Protein AF-A0A8H9XDH0-F1 (afdb_monomer)

pLDDT: mean 74.99, std 15.59, range [34.38, 95.44]

Solvent-accessible surface area (backbone atoms only — not comparable to full-atom values): 13911 Å² total; per-residue (Å²): 136,84,80,85,82,71,69,88,82,62,78,58,91,80,65,66,74,68,72,58,67,73,52,66,61,47,86,75,73,61,74,76,53,56,55,41,49,52,11,49,51,48,44,49,38,42,63,72,47,76,51,54,65,60,58,43,22,51,45,24,18,64,72,53,66,85,51,82,47,48,44,69,58,53,55,36,42,31,33,64,87,44,84,83,55,76,73,51,73,69,58,47,54,30,46,35,63,51,44,66,43,65,67,60,55,42,71,78,30,50,51,73,21,50,78,84,63,63,74,66,54,46,57,47,67,59,22,50,71,48,73,42,77,43,40,59,58,15,50,54,34,43,52,58,51,54,62,72,49,63,82,88,79,37,68,68,57,48,49,57,54,53,57,24,74,42,57,50,99,84,73,44,64,49,52,36,42,48,58,55,57,69,68,63,88,59,89,50,66,52,48,49,52,16,48,48,26,44,61,73,8,62,39,78,75,44,70,82,85,81,85,83,52,66,48,52,95,46,99,87,47,71,77,39,78,56,83,81,68,78,84,84,108

Nearest PDB structures (foldseek):
  7qod-assembly1_B  TM=1.819E-01  e=6.308E+00  Corynebacterium glutamicum ATCC 13032

Foldseek 3Di:
DDPPPDDPPDDDPPPCPPLAAFQDAAPDDDPLVLQLLLLCVLLVLCVVLVDDLQQLQVQLCVVVVPDRGHSVLSCLSNDSPNPPRHDDPSSVVSSCVSSVVVCSVCSVCNNVRDDDADDVRVVLSQFRKAFAPLLVVLLVLVVVVLVVVPDPDRPVVVVLSVLQSDADPVRTGRVNSLVVLLSDDDPPPSSVVSNVSSVVGIDGPGGDDDDWDWDAPDPPGDTDTDDDDPPVD

Mean predicted aligned error: 16.08 Å

Sequence (233 aa):
MAKAKGDNRTGDLFDVERVWPVRAPQSLPKALDMKRQISMSMMEAVRESGKTVPVIAAEMTELLGDDEVTPQQLYAYTAPSKTTHNISLVRFIAFVRATGCLWLWDVCLQDEGLLLLQGEEARHAQASLTFGPELQAAKALVDECLLDWSSETGAELRTIVQNAFNVDKQNDVSPARMFSLLRYRIEDERWKRAMKAVTDSIRPIGTKEYFRFHRRASTSAPWQLVTIDLAAA

Radius of gyration: 23.84 Å; Cα contacts (8 Å, |Δi|>4): 227; chains: 1; bounding box: 68×65×52 Å

Secondary structure (DSSP, 8-state):
-------SSS--TT----SS--PPPP-PPPHHHHHHHHHHHHHHHHHHTT--HHHHHHHHHHHHSSS---HHHHHHHH-TT--S-PPPHHHHHHHHHHH--TTHHHHHHGGGT-----THHHHHHHEEEEE-THHHHHHHHHHHHHHHT-SSS-HHHHHHHHHHS-B-TTS-B-HHHHHHHTT-----HHHHHHHHHHHHHEEEEEE------EE-SSTTSPPEE----STT-

Structure (mmCIF, N/CA/C/O backbone):
data_AF-A0A8H9XDH0-F1
#
_entry.id   AF-A0A8H9XDH0-F1
#
loop_
_atom_site.group_PDB
_atom_site.id
_atom_site.type_symbol
_atom_site.label_atom_id
_atom_site.label_alt_id
_atom_site.label_comp_id
_atom_site.label_asym_id
_atom_site.label_entity_id
_atom_site.label_seq_id
_atom_site.pdbx_PDB_ins_code
_atom_site.Cartn_x
_atom_site.Cartn_y
_atom_site.Cartn_z
_atom_site.occupancy
_atom_site.B_iso_or_equiv
_atom_site.auth_seq_id
_atom_site.auth_comp_id
_atom_site.auth_asym_id
_atom_site.auth_atom_id
_atom_site.pdbx_PDB_model_num
ATOM 1 N N . MET A 1 1 ? -48.194 -6.316 23.257 1.00 36.97 1 MET A N 1
ATOM 2 C CA . MET A 1 1 ? -46.904 -5.634 23.018 1.00 36.97 1 MET A CA 1
ATOM 3 C C . MET A 1 1 ? -45.798 -6.483 23.631 1.00 36.97 1 MET A C 1
ATOM 5 O O . MET A 1 1 ? -45.655 -6.484 24.846 1.00 36.97 1 MET A O 1
ATOM 9 N N . ALA A 1 2 ? -45.100 -7.288 22.827 1.00 34.38 2 ALA A N 1
ATOM 10 C CA . ALA A 1 2 ? -44.022 -8.151 23.310 1.00 34.38 2 ALA A CA 1
ATOM 11 C C . ALA A 1 2 ? -42.711 -7.350 23.343 1.00 34.38 2 ALA A C 1
ATOM 13 O O . ALA A 1 2 ? -42.271 -6.844 22.314 1.00 34.38 2 ALA A O 1
ATOM 14 N N . LYS A 1 3 ? -42.121 -7.185 24.533 1.00 41.00 3 LYS A N 1
ATOM 15 C CA . LYS A 1 3 ? -40.792 -6.580 24.703 1.00 41.00 3 LYS A CA 1
ATOM 16 C C . LYS A 1 3 ? -39.755 -7.511 24.074 1.00 41.00 3 LYS A C 1
ATOM 18 O O . LYS A 1 3 ? -39.626 -8.650 24.516 1.00 41.00 3 LYS A O 1
ATOM 23 N N . ALA A 1 4 ? -39.030 -7.014 23.074 1.00 41.44 4 ALA A N 1
ATOM 24 C CA . ALA A 1 4 ? -37.863 -7.680 22.515 1.00 41.44 4 ALA A CA 1
ATOM 25 C C . ALA A 1 4 ? -36.842 -7.912 23.637 1.00 41.44 4 ALA A C 1
ATOM 27 O O . ALA A 1 4 ? -36.283 -6.968 24.195 1.00 41.44 4 ALA A O 1
ATOM 28 N N . LYS A 1 5 ? -36.660 -9.177 24.007 1.00 46.62 5 LYS A N 1
ATOM 29 C CA . LYS A 1 5 ? -35.648 -9.628 24.958 1.00 46.62 5 LYS A CA 1
ATOM 30 C C . LYS A 1 5 ? -34.455 -10.116 24.133 1.00 46.62 5 LYS A C 1
ATOM 32 O O . LYS A 1 5 ? -34.200 -11.309 24.060 1.00 46.62 5 LYS A O 1
ATOM 37 N N . GLY A 1 6 ? -33.830 -9.188 23.409 1.00 46.84 6 GLY A N 1
ATOM 38 C CA . GLY A 1 6 ? -32.566 -9.446 22.724 1.00 46.84 6 GLY A CA 1
ATOM 39 C C . GLY A 1 6 ? -31.448 -9.505 23.757 1.00 46.84 6 GLY A C 1
ATOM 40 O O . GLY A 1 6 ? -31.416 -8.689 24.679 1.00 46.84 6 GLY A O 1
ATOM 41 N N . ASP A 1 7 ? -30.588 -10.509 23.652 1.00 46.50 7 ASP A N 1
ATOM 42 C CA . ASP A 1 7 ? -29.358 -10.577 24.426 1.00 46.50 7 ASP A CA 1
ATOM 43 C C . ASP A 1 7 ? -28.377 -9.521 23.899 1.00 46.50 7 ASP A C 1
ATOM 45 O O . ASP A 1 7 ? -27.883 -9.624 22.784 1.00 46.50 7 ASP A O 1
ATOM 49 N N . ASN A 1 8 ? -28.105 -8.495 24.707 1.00 50.03 8 ASN A N 1
ATOM 50 C CA . ASN A 1 8 ? -27.181 -7.412 24.356 1.00 50.03 8 ASN A CA 1
ATOM 51 C C . ASN A 1 8 ? -25.723 -7.727 24.749 1.00 50.03 8 ASN A C 1
ATOM 53 O O . ASN A 1 8 ? -24.870 -6.843 24.675 1.00 50.03 8 ASN A O 1
ATOM 57 N N . ARG A 1 9 ? -25.441 -8.932 25.269 1.00 41.75 9 ARG A N 1
ATOM 58 C CA . ARG A 1 9 ? -24.095 -9.370 25.680 1.00 41.75 9 ARG A CA 1
ATOM 59 C C . ARG A 1 9 ? -23.454 -10.307 24.660 1.00 41.75 9 ARG A C 1
ATOM 61 O O . ARG A 1 9 ? -22.230 -10.401 24.630 1.00 41.75 9 ARG A O 1
ATOM 68 N N . THR A 1 10 ? -24.264 -10.968 23.840 1.00 43.16 10 THR A N 1
ATOM 69 C CA . THR A 1 10 ? -23.802 -11.747 22.691 1.00 43.16 10 THR A CA 1
ATOM 70 C C . THR A 1 10 ? -23.707 -10.816 21.489 1.00 43.16 10 THR A C 1
ATOM 72 O O . THR A 1 10 ? -24.719 -10.316 21.009 1.00 43.16 10 THR A O 1
ATOM 75 N N . GLY A 1 11 ? -22.484 -10.539 21.030 1.00 48.50 11 GLY A N 1
ATOM 76 C CA . GLY A 1 11 ? -22.281 -9.808 19.780 1.00 48.50 11 GLY A CA 1
ATOM 77 C C . GLY A 1 11 ? -22.948 -10.553 18.621 1.00 48.50 11 GLY A C 1
ATOM 78 O O . GLY A 1 11 ? -22.838 -11.777 18.526 1.00 48.50 11 GLY A O 1
ATOM 79 N N . ASP A 1 12 ? -23.664 -9.832 17.762 1.00 49.59 12 ASP A N 1
ATOM 80 C CA . ASP A 1 12 ? -24.303 -10.416 16.587 1.00 49.59 12 ASP A CA 1
ATOM 81 C C . ASP A 1 12 ? -23.217 -10.915 15.614 1.00 49.59 12 ASP A C 1
ATOM 83 O O . ASP A 1 12 ? -22.421 -10.152 15.072 1.00 49.59 12 ASP A O 1
ATOM 87 N N . LEU A 1 13 ? -23.178 -12.235 15.405 1.00 45.81 13 LEU A N 1
ATOM 88 C CA . LEU A 1 13 ? -22.242 -12.926 14.510 1.00 45.81 13 LEU A CA 1
ATOM 89 C C . LEU A 1 13 ? -22.390 -12.509 13.035 1.00 45.81 13 LEU A C 1
ATOM 91 O O . LEU A 1 13 ? -21.496 -12.794 12.230 1.00 45.81 13 LEU A O 1
ATOM 95 N N . PHE A 1 14 ? -23.499 -11.856 12.687 1.00 48.34 14 PHE A N 1
ATOM 96 C CA . PHE A 1 14 ? -23.798 -11.303 11.369 1.00 48.34 14 PHE A CA 1
ATOM 97 C C . PHE A 1 14 ? -23.709 -9.775 11.326 1.00 48.34 14 PHE A C 1
ATOM 99 O O . PHE A 1 14 ? -23.719 -9.211 10.228 1.00 48.34 14 PHE A O 1
ATOM 106 N N . ASP A 1 15 ? -23.529 -9.115 12.473 1.00 46.97 15 ASP A N 1
ATOM 107 C CA . ASP A 1 15 ? -23.145 -7.707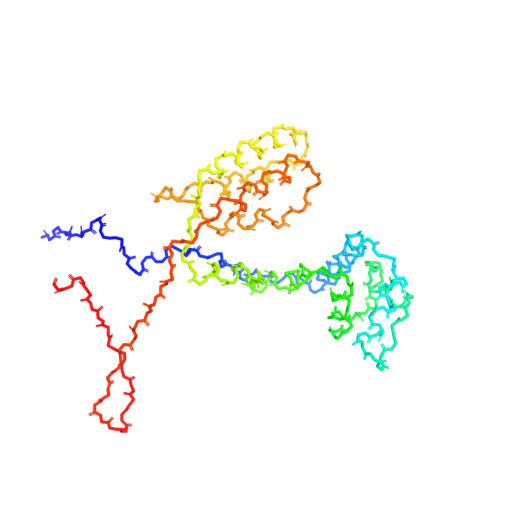 12.553 1.00 46.97 15 ASP A CA 1
ATOM 108 C C . ASP A 1 15 ? -21.633 -7.621 12.340 1.00 46.97 15 ASP A C 1
ATOM 110 O O . ASP A 1 15 ? -20.815 -7.402 13.233 1.00 46.97 15 ASP A O 1
ATOM 114 N N . VAL A 1 16 ? -21.237 -7.927 11.105 1.00 48.97 16 VAL A N 1
ATOM 115 C CA . VAL A 1 16 ? -19.863 -7.772 10.649 1.00 48.97 16 VAL A CA 1
ATOM 116 C C . VAL A 1 16 ? -19.626 -6.270 10.496 1.00 48.97 16 VAL A C 1
ATOM 118 O O . VAL A 1 16 ? -19.630 -5.740 9.382 1.00 48.97 16 VAL A O 1
ATOM 121 N N . GLU A 1 17 ? -19.399 -5.562 11.606 1.00 48.38 17 GLU A N 1
ATOM 122 C CA . GLU A 1 17 ? -18.552 -4.375 11.546 1.00 48.38 17 GLU A CA 1
ATOM 123 C C . GLU A 1 17 ? -17.249 -4.862 10.910 1.00 48.38 17 GLU A C 1
ATOM 125 O O . GLU A 1 17 ? -16.541 -5.731 11.421 1.00 48.38 17 GLU A O 1
ATOM 130 N N . ARG A 1 18 ? -17.066 -4.464 9.649 1.00 52.59 18 ARG A N 1
ATOM 131 C CA . ARG A 1 18 ? -16.107 -5.062 8.724 1.00 52.59 18 ARG A CA 1
ATO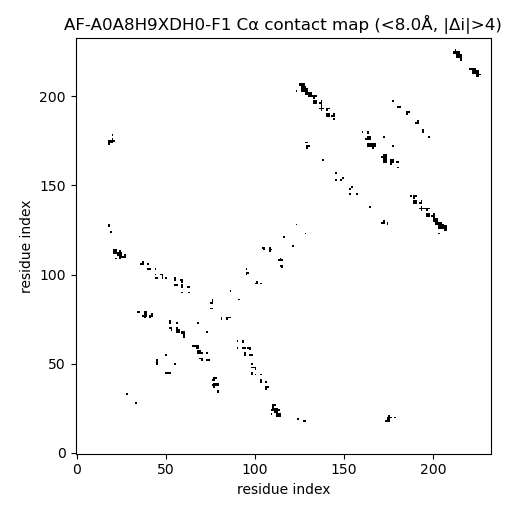M 132 C C . ARG A 1 18 ? -14.709 -4.835 9.285 1.00 52.59 18 ARG A C 1
ATOM 134 O O . ARG A 1 18 ? -14.144 -3.758 9.140 1.00 52.59 18 ARG A O 1
ATOM 141 N N . VAL A 1 19 ? -14.173 -5.872 9.923 1.00 51.53 19 VAL A N 1
ATOM 142 C CA . VAL A 1 19 ? -12.900 -5.832 10.660 1.00 51.53 19 VAL A CA 1
ATOM 143 C C . VAL A 1 19 ? -11.711 -5.560 9.723 1.00 51.53 19 VAL A C 1
ATOM 145 O O . VAL A 1 19 ? -10.657 -5.120 10.168 1.00 51.53 19 VAL A O 1
ATOM 148 N N . TRP A 1 20 ? -11.883 -5.755 8.409 1.00 48.25 20 TRP A N 1
ATOM 149 C CA . TRP A 1 20 ? -10.863 -5.466 7.403 1.00 48.25 20 TRP A CA 1
ATOM 150 C C . TRP A 1 20 ? -11.231 -4.265 6.518 1.00 48.25 20 TRP A C 1
ATOM 152 O O . TRP A 1 20 ? -12.389 -4.174 6.094 1.00 48.25 20 TRP A O 1
ATOM 162 N N . PRO A 1 21 ? -10.279 -3.367 6.177 1.00 54.59 21 PRO A N 1
ATOM 163 C CA . PRO A 1 21 ? -10.505 -2.318 5.185 1.00 54.59 21 PRO A CA 1
ATOM 164 C C . PRO A 1 21 ? -11.052 -2.895 3.886 1.00 54.59 21 PRO A C 1
ATOM 166 O O . PRO A 1 21 ? -10.364 -3.620 3.172 1.00 54.59 21 PRO A O 1
ATOM 169 N N . VAL A 1 22 ? -12.276 -2.504 3.550 1.00 52.53 22 VAL A N 1
ATOM 170 C CA . VAL A 1 22 ? -12.818 -2.654 2.202 1.00 52.53 22 VAL A CA 1
ATOM 171 C C . VAL A 1 22 ? -12.757 -1.273 1.568 1.00 52.53 22 VAL A C 1
ATOM 173 O O . VAL A 1 22 ? -13.458 -0.363 2.016 1.00 52.53 22 VAL A O 1
ATOM 176 N N . ARG A 1 23 ? -11.905 -1.087 0.554 1.00 59.59 23 ARG A N 1
ATOM 177 C CA . ARG A 1 23 ? -12.003 0.106 -0.292 1.00 59.59 23 ARG A CA 1
ATOM 178 C C . ARG A 1 23 ? -13.291 -0.029 -1.106 1.00 59.59 23 ARG A C 1
ATOM 180 O O . ARG A 1 23 ? -13.539 -1.061 -1.720 1.00 59.59 23 ARG A O 1
ATOM 187 N N . ALA A 1 24 ? -14.145 0.987 -1.066 1.00 52.84 24 ALA A N 1
ATOM 188 C CA . ALA A 1 24 ? -15.265 1.060 -1.992 1.00 52.84 24 ALA A CA 1
ATOM 189 C C . ALA A 1 24 ? -14.736 1.562 -3.346 1.00 52.84 24 ALA A C 1
ATOM 191 O O . ALA A 1 24 ? -13.893 2.465 -3.334 1.00 52.84 24 ALA A O 1
ATOM 192 N N . PRO A 1 25 ? -15.205 1.019 -4.484 1.00 52.00 25 PRO A N 1
ATOM 193 C CA . PRO A 1 25 ? -14.869 1.562 -5.793 1.00 52.00 25 PRO A CA 1
ATOM 194 C C . PRO A 1 25 ? -15.222 3.048 -5.828 1.00 52.00 25 PRO A C 1
ATOM 196 O O . PRO A 1 25 ? -16.349 3.427 -5.488 1.00 52.00 25 PRO A O 1
ATOM 199 N N . GLN A 1 26 ? -14.264 3.892 -6.199 1.00 58.00 26 GLN A N 1
ATOM 200 C CA . GLN A 1 26 ? -14.544 5.304 -6.439 1.00 58.00 26 GLN A CA 1
ATOM 201 C C . GLN A 1 26 ? -15.053 5.458 -7.875 1.00 58.00 26 GLN A C 1
ATOM 203 O O . GLN A 1 26 ? -14.700 4.677 -8.757 1.00 58.00 26 GLN A O 1
ATOM 208 N N . SER A 1 27 ? -15.915 6.445 -8.140 1.00 54.53 27 SER A N 1
ATOM 209 C CA . SER A 1 27 ? -16.286 6.752 -9.524 1.00 54.53 27 SER A CA 1
ATOM 210 C C . SER A 1 27 ? -15.017 7.141 -10.284 1.00 54.53 27 SER A C 1
ATOM 212 O O . SER A 1 27 ? -14.408 8.156 -9.944 1.00 54.53 27 SER A O 1
ATOM 214 N N . LEU A 1 28 ? -14.621 6.321 -11.261 1.00 54.62 28 LEU A N 1
ATOM 215 C CA . LEU A 1 28 ? -13.318 6.402 -11.918 1.00 54.62 28 LEU A CA 1
ATOM 216 C C . LEU A 1 28 ? -12.992 7.837 -12.377 1.00 54.62 28 LEU A C 1
ATOM 218 O O . LEU A 1 28 ? -13.797 8.444 -13.099 1.00 54.62 28 LEU A O 1
ATOM 222 N N . PRO A 1 29 ? -11.822 8.393 -12.014 1.00 53.03 29 PRO A N 1
ATOM 223 C CA . PRO A 1 29 ? -11.344 9.623 -12.624 1.00 53.03 29 PRO A CA 1
ATOM 224 C C . PRO A 1 29 ? -11.145 9.420 -14.136 1.00 53.03 29 PRO A C 1
ATOM 226 O O . PRO A 1 29 ? -10.873 8.321 -14.624 1.00 53.03 29 PRO A O 1
ATOM 229 N N . LYS A 1 30 ? -11.310 10.493 -14.922 1.00 56.16 30 LYS A N 1
ATOM 230 C CA . LYS A 1 30 ? -11.112 10.466 -16.383 1.00 56.16 30 LYS A CA 1
ATOM 231 C C . LYS A 1 30 ? -9.721 9.894 -16.694 1.00 56.16 30 LYS A C 1
ATOM 233 O O . LYS A 1 30 ? -8.750 10.319 -16.082 1.00 56.16 30 LYS A O 1
ATOM 238 N N . ALA A 1 31 ? -9.603 9.035 -17.710 1.00 54.47 31 ALA A N 1
ATOM 239 C CA . ALA A 1 31 ? -8.350 8.382 -18.135 1.00 54.47 31 ALA A CA 1
ATOM 240 C C . ALA A 1 31 ? -7.127 9.321 -18.310 1.00 54.47 31 ALA A C 1
ATOM 242 O O . ALA A 1 31 ? -5.983 8.869 -18.271 1.00 54.47 31 ALA A O 1
ATOM 243 N N . LEU A 1 32 ? -7.358 10.629 -18.486 1.00 53.75 32 LEU A N 1
ATOM 244 C CA . LEU A 1 32 ? -6.321 11.661 -18.523 1.00 53.75 32 LEU A CA 1
ATOM 245 C C . LEU A 1 32 ? -5.535 11.778 -17.197 1.00 53.75 32 LEU A C 1
ATOM 247 O O . LEU A 1 32 ? -4.346 12.090 -17.229 1.00 53.75 32 LEU A O 1
ATOM 251 N N . ASP A 1 33 ? -6.179 11.526 -16.054 1.00 69.69 33 ASP A N 1
ATOM 252 C CA . ASP A 1 33 ? -5.581 11.666 -14.719 1.00 69.69 33 ASP A CA 1
ATOM 253 C C . ASP A 1 33 ? -4.711 10.451 -14.361 1.00 69.69 33 ASP A C 1
ATOM 255 O O . ASP A 1 33 ? -3.562 10.586 -13.939 1.00 69.69 33 ASP A O 1
ATOM 259 N N . MET A 1 34 ? -5.200 9.249 -14.684 1.00 74.50 34 MET A N 1
ATOM 260 C CA . MET A 1 34 ? -4.531 7.975 -14.398 1.00 74.50 34 MET A CA 1
ATOM 261 C C . MET A 1 34 ? -3.138 7.878 -15.036 1.00 74.50 34 MET A C 1
ATOM 263 O O . MET A 1 34 ? -2.182 7.446 -14.394 1.00 74.50 34 MET A O 1
ATOM 267 N N . LYS A 1 35 ? -2.975 8.336 -16.286 1.00 78.50 35 LYS A N 1
ATOM 268 C CA . LYS A 1 35 ? -1.653 8.354 -16.932 1.00 78.50 35 LYS A CA 1
ATOM 269 C C . LYS A 1 35 ? -0.669 9.241 -16.169 1.00 78.50 35 LYS A C 1
ATOM 271 O O . LYS A 1 35 ? 0.466 8.838 -15.917 1.00 78.50 35 LYS A O 1
ATOM 276 N N . ARG A 1 36 ? -1.095 10.461 -15.835 1.00 82.19 36 ARG A N 1
ATOM 277 C CA . ARG A 1 36 ? -0.259 11.431 -15.124 1.00 82.19 36 ARG A CA 1
ATOM 278 C C . ARG A 1 36 ? 0.129 10.884 -13.755 1.00 82.19 36 ARG A C 1
ATOM 280 O O . ARG A 1 36 ? 1.293 10.985 -13.376 1.00 82.19 36 ARG A O 1
ATOM 287 N N . GLN A 1 37 ? -0.827 10.280 -13.057 1.00 83.31 37 GLN A N 1
ATOM 288 C CA . GLN A 1 37 ? -0.616 9.636 -11.772 1.00 83.31 37 GLN A CA 1
ATOM 289 C C . GLN A 1 37 ? 0.436 8.528 -11.862 1.00 83.31 37 GLN A C 1
ATOM 291 O O . GLN A 1 37 ? 1.416 8.584 -11.128 1.00 83.31 37 GLN A O 1
ATOM 296 N N . ILE A 1 38 ? 0.306 7.595 -12.813 1.00 87.19 38 ILE A N 1
ATOM 297 C CA . ILE A 1 38 ? 1.278 6.507 -13.004 1.00 87.19 38 ILE A CA 1
ATOM 298 C C . ILE A 1 38 ? 2.677 7.063 -13.292 1.00 87.19 38 ILE A C 1
ATOM 300 O O . ILE A 1 38 ? 3.632 6.647 -12.643 1.00 87.19 38 ILE A O 1
ATOM 304 N N . SER A 1 39 ? 2.825 8.029 -14.205 1.00 88.75 39 SER A N 1
ATOM 305 C CA . SER A 1 39 ? 4.142 8.607 -14.511 1.00 88.75 39 SER A CA 1
ATOM 306 C C . SER A 1 39 ? 4.772 9.310 -13.302 1.00 88.75 39 SER A C 1
ATOM 308 O O . SER A 1 39 ? 5.959 9.115 -13.041 1.00 88.75 39 SER A O 1
ATOM 310 N N . MET A 1 40 ? 3.991 10.078 -12.529 1.00 87.25 40 MET A N 1
ATOM 311 C CA . MET A 1 40 ? 4.472 10.717 -11.294 1.00 87.25 40 MET A CA 1
ATOM 312 C C . MET A 1 40 ? 4.873 9.678 -10.241 1.00 87.25 40 MET A C 1
ATOM 314 O O . MET A 1 40 ? 5.942 9.792 -9.648 1.00 87.25 40 MET A O 1
ATOM 318 N N . SER A 1 41 ? 4.065 8.634 -10.050 1.00 89.25 41 SER A N 1
ATOM 319 C CA . SER A 1 41 ? 4.374 7.546 -9.122 1.00 89.25 41 SER A CA 1
ATOM 320 C C . SER A 1 41 ? 5.612 6.757 -9.547 1.00 89.25 41 SER A C 1
ATOM 322 O O . SER A 1 41 ? 6.445 6.430 -8.710 1.00 89.25 41 SER 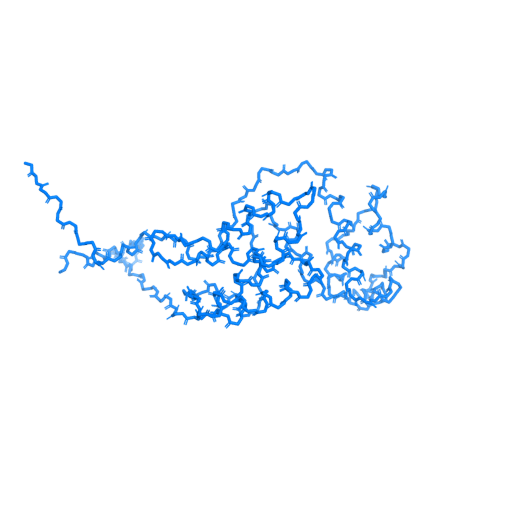A O 1
ATOM 324 N N . MET A 1 42 ? 5.803 6.495 -10.841 1.00 92.56 42 MET A N 1
ATOM 325 C CA . MET A 1 42 ? 7.029 5.857 -11.323 1.00 92.56 42 MET A CA 1
ATOM 326 C C . MET A 1 42 ? 8.258 6.743 -11.095 1.00 92.56 42 MET A C 1
ATOM 328 O O . MET A 1 42 ? 9.311 6.233 -10.728 1.00 92.56 42 MET A O 1
ATOM 332 N N . MET A 1 43 ? 8.147 8.062 -11.283 1.00 90.69 43 MET A N 1
ATOM 333 C CA . MET A 1 43 ? 9.242 8.990 -10.982 1.00 90.69 43 MET A CA 1
ATOM 334 C C . MET A 1 43 ? 9.598 8.983 -9.491 1.00 90.69 43 MET A C 1
ATOM 336 O O . MET A 1 43 ? 10.777 8.963 -9.141 1.00 90.69 43 MET A O 1
ATOM 340 N N . GLU A 1 44 ? 8.589 8.926 -8.626 1.00 89.69 44 GLU A N 1
ATOM 341 C CA . GLU A 1 44 ? 8.777 8.778 -7.185 1.00 89.69 44 GLU A CA 1
ATOM 342 C C . GLU A 1 44 ? 9.446 7.444 -6.825 1.00 89.69 44 GLU A C 1
ATOM 344 O O . GLU A 1 44 ? 10.373 7.415 -6.020 1.00 89.69 44 GLU A O 1
ATOM 349 N N . ALA A 1 45 ? 9.056 6.348 -7.479 1.00 91.56 45 ALA A N 1
ATOM 350 C CA . ALA A 1 45 ? 9.671 5.038 -7.278 1.00 91.56 45 ALA A CA 1
ATOM 351 C C . ALA A 1 45 ? 11.157 5.014 -7.671 1.00 91.56 45 ALA A C 1
ATOM 353 O O . ALA A 1 45 ? 11.956 4.400 -6.973 1.00 91.56 45 ALA A O 1
ATOM 354 N N . VAL A 1 46 ? 11.555 5.719 -8.740 1.00 92.62 46 VAL A N 1
ATOM 355 C CA . VAL A 1 46 ? 12.982 5.878 -9.090 1.00 92.62 46 VAL A CA 1
ATOM 356 C C . VAL A 1 46 ? 13.743 6.600 -7.976 1.00 92.62 46 VAL A C 1
ATOM 358 O O . VAL A 1 46 ? 14.871 6.227 -7.657 1.00 92.62 46 VAL A O 1
ATOM 361 N N . ARG A 1 47 ? 13.144 7.641 -7.383 1.00 89.62 47 ARG A N 1
ATOM 362 C CA . ARG A 1 47 ? 13.761 8.398 -6.285 1.00 89.62 47 ARG A CA 1
ATOM 363 C C . ARG A 1 47 ? 13.946 7.525 -5.046 1.00 89.62 47 ARG A C 1
ATOM 365 O O . ARG A 1 47 ? 15.024 7.520 -4.462 1.00 89.62 47 ARG A O 1
ATOM 372 N N . GLU A 1 48 ? 12.910 6.788 -4.669 1.00 89.56 48 GLU A N 1
ATOM 373 C CA . GLU A 1 48 ? 12.915 5.922 -3.492 1.00 89.56 48 GLU A CA 1
ATOM 374 C C . GLU A 1 48 ? 13.839 4.711 -3.648 1.00 89.56 48 GLU A C 1
ATOM 376 O O . GLU A 1 48 ? 14.520 4.334 -2.697 1.00 89.56 48 GLU A O 1
ATOM 381 N N . SER A 1 49 ? 13.908 4.112 -4.842 1.00 89.38 49 SER A N 1
ATOM 382 C CA . SER A 1 49 ? 14.738 2.926 -5.056 1.00 89.38 49 SER A CA 1
ATOM 383 C C . SER A 1 49 ? 16.235 3.215 -4.892 1.00 89.38 49 SER A C 1
ATOM 385 O O . SER A 1 49 ? 17.028 2.279 -4.820 1.00 89.38 49 SER A O 1
ATOM 387 N N . GLY A 1 50 ? 16.648 4.491 -4.892 1.00 88.75 50 GLY A N 1
ATOM 388 C CA . GLY A 1 50 ? 18.050 4.910 -4.791 1.00 88.75 50 GLY A CA 1
ATOM 389 C C . GLY A 1 50 ? 18.905 4.512 -6.001 1.00 88.75 50 GLY A C 1
ATOM 390 O O . GLY A 1 50 ? 20.128 4.641 -5.968 1.00 88.75 50 GLY A O 1
ATOM 391 N N . LYS A 1 51 ? 18.274 4.024 -7.076 1.00 91.31 51 LYS A N 1
ATOM 392 C CA . LYS A 1 51 ? 18.934 3.539 -8.295 1.00 91.31 51 LYS A CA 1
ATOM 393 C C . LYS A 1 51 ? 18.859 4.600 -9.383 1.00 91.31 51 LYS A C 1
ATOM 395 O O . LYS A 1 51 ? 17.878 5.329 -9.504 1.00 91.31 51 LYS A O 1
ATOM 400 N N . THR A 1 52 ? 19.883 4.666 -10.227 1.00 93.56 52 THR A N 1
ATOM 401 C CA . THR A 1 52 ? 19.840 5.538 -11.403 1.00 93.56 52 THR A CA 1
ATOM 402 C C . THR A 1 52 ? 18.973 4.910 -12.496 1.00 93.56 52 THR A C 1
ATOM 404 O O . THR A 1 52 ? 18.886 3.688 -12.621 1.00 93.56 52 THR A O 1
ATOM 407 N N . VAL A 1 53 ? 18.342 5.742 -13.328 1.00 92.50 53 VAL A N 1
ATOM 408 C CA . VAL A 1 53 ? 17.487 5.279 -14.438 1.00 92.50 53 VAL A CA 1
ATOM 409 C C . VAL A 1 53 ? 18.201 4.284 -15.370 1.00 92.50 53 VAL A C 1
ATOM 411 O O . VAL A 1 53 ? 17.573 3.289 -15.727 1.00 92.50 53 VAL A O 1
ATOM 414 N N . PRO A 1 54 ? 19.490 4.460 -15.735 1.00 95.06 54 PRO A N 1
ATOM 415 C CA . PRO A 1 54 ? 20.203 3.460 -16.529 1.00 95.06 54 PRO A CA 1
ATOM 416 C C . PRO A 1 54 ? 20.338 2.098 -15.840 1.00 95.06 54 PRO A C 1
ATOM 418 O O . PRO A 1 54 ? 20.203 1.077 -16.506 1.00 95.06 54 PRO A O 1
ATOM 421 N N . VAL A 1 55 ? 20.556 2.071 -14.520 1.00 95.00 55 VAL A N 1
ATOM 422 C CA . VAL A 1 55 ? 20.633 0.819 -13.748 1.00 95.00 55 VAL A CA 1
ATOM 423 C C . VAL A 1 55 ? 19.280 0.114 -13.743 1.00 95.00 55 VAL A C 1
ATOM 425 O O . VAL A 1 55 ? 19.212 -1.075 -14.026 1.00 95.00 55 VAL A O 1
ATOM 428 N N . ILE A 1 56 ? 18.193 0.855 -13.510 1.00 94.94 56 ILE A N 1
ATOM 429 C CA . ILE A 1 56 ? 16.835 0.294 -13.539 1.00 94.94 56 ILE A CA 1
ATOM 430 C C . ILE A 1 56 ? 16.513 -0.264 -14.932 1.00 94.94 56 ILE A C 1
ATOM 432 O O . ILE A 1 56 ? 15.968 -1.354 -15.042 1.00 94.94 56 ILE A O 1
ATOM 436 N N . ALA A 1 57 ? 16.873 0.448 -16.002 1.00 94.88 57 ALA A N 1
ATOM 437 C CA . ALA A 1 57 ? 16.654 -0.008 -17.375 1.00 94.88 57 ALA A CA 1
ATOM 438 C C . ALA A 1 57 ? 17.441 -1.296 -17.705 1.00 94.88 57 ALA A C 1
ATOM 440 O O . ALA A 1 57 ? 16.909 -2.193 -18.362 1.00 94.88 57 ALA A O 1
ATOM 441 N N . ALA A 1 58 ? 18.674 -1.417 -17.202 1.00 94.38 58 ALA A N 1
ATOM 442 C CA . ALA A 1 58 ? 19.477 -2.631 -17.336 1.00 94.38 58 ALA A CA 1
ATOM 443 C C . ALA A 1 58 ? 18.855 -3.817 -16.578 1.00 94.38 58 ALA A C 1
ATOM 445 O O . ALA A 1 58 ? 18.674 -4.879 -17.165 1.00 94.38 58 ALA A O 1
ATOM 446 N N . GLU A 1 59 ? 18.438 -3.624 -15.322 1.00 94.88 59 GLU A N 1
ATOM 447 C CA . GLU A 1 59 ? 17.749 -4.664 -14.539 1.00 94.88 59 GLU A CA 1
ATOM 448 C C . GLU A 1 59 ? 16.414 -5.077 -15.175 1.00 94.88 59 GLU A C 1
ATOM 450 O O . GLU A 1 59 ? 16.064 -6.254 -15.206 1.00 94.88 59 GLU A O 1
ATOM 455 N N . MET A 1 60 ? 15.659 -4.120 -15.723 1.00 95.44 60 MET A N 1
ATOM 456 C CA . MET A 1 60 ? 14.442 -4.421 -16.477 1.00 95.44 60 MET A CA 1
ATOM 457 C C . MET A 1 60 ? 14.743 -5.285 -17.700 1.00 95.44 60 MET A C 1
ATOM 459 O O . MET A 1 60 ? 14.015 -6.238 -17.949 1.00 95.44 60 MET A O 1
ATOM 463 N N . THR A 1 61 ? 15.804 -4.964 -18.443 1.00 94.81 61 THR A N 1
ATOM 464 C CA . THR A 1 61 ? 16.232 -5.741 -19.613 1.00 94.81 61 THR A CA 1
ATOM 465 C C . THR A 1 61 ? 16.620 -7.163 -19.211 1.00 94.81 61 THR A C 1
ATOM 467 O O . THR A 1 61 ? 16.169 -8.117 -19.835 1.00 94.81 61 THR A O 1
ATOM 470 N N . GLU A 1 62 ? 17.367 -7.325 -18.116 1.00 93.62 62 GLU A N 1
ATOM 471 C CA . GLU A 1 62 ? 17.716 -8.642 -17.573 1.00 93.62 62 GLU A CA 1
ATOM 472 C C . GLU A 1 62 ? 16.469 -9.456 -17.184 1.00 93.62 62 GLU A C 1
ATOM 474 O O . GLU A 1 62 ? 16.368 -10.638 -17.505 1.00 93.62 62 GLU A O 1
ATOM 479 N N . LEU A 1 63 ? 15.479 -8.817 -16.550 1.00 91.88 63 LEU A N 1
ATOM 480 C CA . LEU A 1 63 ? 14.216 -9.458 -16.167 1.00 91.88 63 LEU A CA 1
ATOM 481 C C . LEU A 1 63 ? 13.334 -9.843 -17.360 1.00 91.88 63 LEU A C 1
ATOM 483 O O . LEU A 1 63 ? 12.537 -10.776 -17.252 1.00 91.88 63 LEU A O 1
ATOM 487 N N . LEU A 1 64 ? 13.412 -9.086 -18.453 1.00 91.00 64 LEU A N 1
ATOM 488 C CA . LEU A 1 64 ? 12.601 -9.290 -19.650 1.00 91.00 64 LEU A CA 1
ATOM 489 C C . LEU A 1 64 ? 13.248 -10.262 -20.644 1.00 91.00 64 LEU A C 1
ATOM 491 O O . LEU A 1 64 ? 12.531 -10.847 -21.456 1.00 91.00 64 LEU A O 1
ATOM 495 N N . GLY A 1 65 ? 14.566 -10.457 -20.566 1.00 89.50 65 GLY A N 1
ATOM 496 C CA . GLY A 1 65 ? 15.335 -11.355 -21.426 1.00 89.50 65 GLY A CA 1
ATOM 497 C C . GLY A 1 65 ? 15.465 -10.826 -22.854 1.00 89.50 65 GLY A C 1
ATOM 498 O O . GLY A 1 65 ? 16.497 -10.269 -23.215 1.00 89.50 65 GLY A O 1
ATOM 499 N N . ASP A 1 66 ? 14.407 -10.985 -23.651 1.00 84.06 66 ASP A N 1
ATOM 500 C CA . ASP A 1 66 ? 14.403 -10.685 -25.091 1.00 84.06 66 ASP A CA 1
ATOM 501 C C . ASP A 1 66 ? 13.933 -9.253 -25.424 1.00 84.06 66 ASP A C 1
ATOM 503 O O . ASP A 1 66 ? 14.057 -8.807 -26.565 1.00 84.06 66 ASP A O 1
ATOM 507 N N . ASP A 1 67 ? 13.371 -8.526 -24.450 1.00 87.19 67 ASP A N 1
ATOM 508 C CA . ASP A 1 67 ? 12.844 -7.166 -24.637 1.00 87.19 67 ASP A CA 1
ATOM 509 C C . ASP A 1 67 ? 13.763 -6.120 -23.987 1.00 87.19 67 ASP A C 1
ATOM 511 O O . ASP A 1 67 ? 13.676 -5.844 -22.788 1.00 87.19 67 ASP A O 1
ATOM 515 N N . GLU A 1 68 ? 14.647 -5.525 -24.794 1.00 90.06 68 GLU A N 1
ATOM 516 C CA . GLU A 1 68 ? 15.568 -4.481 -24.340 1.00 90.06 68 GLU A CA 1
ATOM 517 C C . GLU A 1 68 ? 14.823 -3.181 -24.001 1.00 90.06 68 GLU A C 1
ATOM 519 O O . GLU A 1 68 ? 14.048 -2.628 -24.796 1.00 90.06 68 GLU A O 1
ATOM 524 N N . VAL A 1 69 ? 15.103 -2.656 -22.806 1.00 90.69 69 VAL A N 1
ATOM 525 C CA . VAL A 1 69 ? 14.570 -1.383 -22.325 1.00 90.69 69 VAL A CA 1
ATOM 526 C C . VAL A 1 69 ? 15.703 -0.376 -22.234 1.00 90.69 69 VAL A C 1
ATOM 528 O O . VAL A 1 69 ? 16.583 -0.473 -21.382 1.00 90.69 69 VAL A O 1
ATOM 531 N N . THR A 1 70 ? 15.660 0.646 -23.086 1.00 93.12 70 THR A N 1
ATOM 532 C CA . THR A 1 70 ? 16.693 1.686 -23.077 1.00 93.12 70 THR A CA 1
ATOM 533 C C . THR A 1 70 ? 16.426 2.734 -21.989 1.00 93.12 70 THR A C 1
ATOM 535 O O . THR A 1 70 ? 15.266 3.029 -21.671 1.00 93.12 70 THR A O 1
ATOM 538 N N . PRO A 1 71 ? 17.465 3.404 -21.451 1.00 91.94 71 PRO A N 1
ATOM 539 C CA . PRO A 1 71 ? 17.274 4.475 -20.471 1.00 91.94 71 PRO A CA 1
ATOM 540 C C . PRO A 1 71 ? 16.376 5.601 -20.999 1.00 91.94 71 PRO A C 1
ATOM 542 O O . PRO A 1 71 ? 15.558 6.153 -20.267 1.00 91.94 71 PRO A O 1
ATOM 545 N N . GLN A 1 72 ? 16.473 5.916 -22.295 1.00 91.25 72 GLN A N 1
ATOM 546 C CA . GLN A 1 72 ? 15.651 6.941 -22.939 1.00 91.25 72 GLN A CA 1
ATOM 547 C C . GLN A 1 72 ? 14.165 6.561 -22.984 1.00 91.25 72 GLN A C 1
ATOM 549 O O . GLN A 1 72 ? 13.312 7.431 -22.790 1.00 91.25 72 GLN A O 1
ATOM 554 N N . GLN A 1 73 ? 13.849 5.280 -23.203 1.00 89.94 73 GLN A N 1
ATOM 555 C CA . GLN A 1 73 ? 12.478 4.778 -23.095 1.00 89.94 73 GLN A CA 1
ATOM 556 C C . GLN A 1 73 ? 11.966 4.919 -21.661 1.00 89.94 73 GLN A C 1
ATOM 558 O O . GLN A 1 73 ? 10.859 5.414 -21.458 1.00 89.94 73 GLN A O 1
ATOM 563 N N . LEU A 1 74 ? 12.789 4.577 -20.666 1.00 89.44 74 LEU A N 1
ATOM 564 C CA . LEU A 1 74 ? 12.391 4.683 -19.267 1.00 89.44 74 LEU A CA 1
ATOM 565 C C . LEU A 1 74 ? 12.153 6.141 -18.832 1.00 89.44 74 LEU A C 1
ATOM 567 O O . LEU A 1 74 ? 11.135 6.429 -18.204 1.00 89.44 74 LEU A O 1
ATOM 571 N N . TYR A 1 75 ? 12.998 7.086 -19.259 1.00 90.62 75 TYR A N 1
ATOM 572 C CA . TYR A 1 75 ? 12.746 8.523 -19.073 1.00 90.62 75 TYR A CA 1
ATOM 573 C C . TYR A 1 75 ? 11.453 8.997 -19.746 1.00 90.62 75 TYR A C 1
ATOM 575 O O . TYR A 1 75 ? 10.819 9.943 -19.281 1.00 90.62 75 TYR A O 1
ATOM 583 N N . ALA A 1 76 ? 11.056 8.382 -20.862 1.00 88.94 76 ALA A N 1
ATOM 584 C CA . ALA A 1 76 ? 9.802 8.720 -21.522 1.00 88.94 76 ALA A CA 1
ATOM 585 C C . ALA A 1 76 ? 8.577 8.217 -20.745 1.00 88.94 76 ALA A C 1
ATOM 587 O O . ALA A 1 76 ? 7.553 8.894 -20.762 1.00 88.94 76 ALA A O 1
ATOM 588 N N . TYR A 1 77 ? 8.685 7.082 -20.049 1.00 88.31 77 TYR A N 1
ATOM 589 C CA . TYR A 1 77 ? 7.606 6.530 -19.222 1.00 88.31 77 TYR A CA 1
ATOM 590 C C . TYR A 1 77 ? 7.379 7.317 -17.927 1.00 88.31 77 TYR A C 1
ATOM 592 O O . TYR A 1 77 ? 6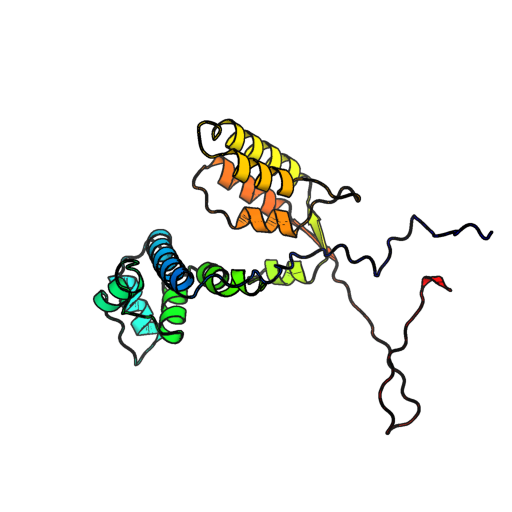.236 7.496 -17.503 1.00 88.31 77 TYR A O 1
ATOM 600 N N . THR A 1 78 ? 8.453 7.817 -17.313 1.00 85.31 78 THR A N 1
ATOM 601 C CA .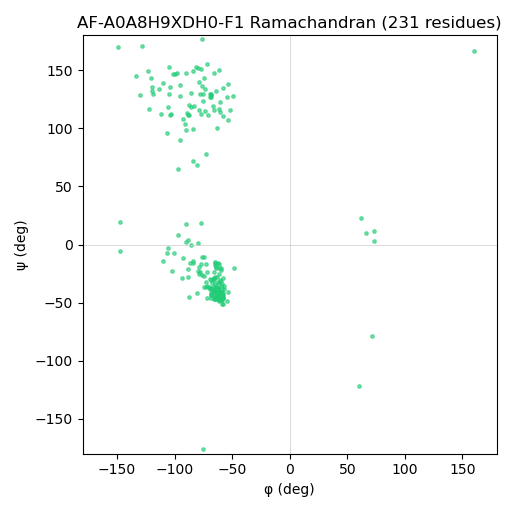 THR A 1 78 ? 8.381 8.567 -16.050 1.00 85.31 78 THR A CA 1
ATOM 602 C C . THR A 1 78 ? 8.064 10.051 -16.240 1.00 85.31 78 THR A C 1
ATOM 604 O O . THR A 1 78 ? 7.656 10.705 -15.287 1.00 85.31 78 THR A O 1
ATOM 607 N N . ALA A 1 79 ? 8.206 10.605 -17.449 1.00 84.00 79 ALA A N 1
ATOM 608 C CA . ALA A 1 79 ? 7.959 12.022 -17.721 1.00 84.00 79 ALA A CA 1
ATOM 609 C C . ALA A 1 79 ? 6.452 12.356 -17.821 1.00 84.00 79 ALA A C 1
ATOM 611 O O . ALA A 1 79 ? 5.824 12.013 -18.827 1.00 84.00 79 ALA A O 1
ATOM 612 N N . PRO A 1 80 ? 5.868 13.134 -16.882 1.00 71.06 80 PRO A N 1
ATOM 613 C CA . PRO A 1 80 ? 4.439 13.473 -16.915 1.00 71.06 80 PRO A CA 1
ATOM 614 C C . PRO A 1 80 ? 4.049 14.348 -18.117 1.00 71.06 80 PRO A C 1
ATOM 616 O O . PRO A 1 80 ? 2.893 14.368 -18.531 1.00 71.06 80 PRO A O 1
ATOM 619 N N . SER A 1 81 ? 5.016 15.076 -18.686 1.00 71.25 81 SER A N 1
ATOM 620 C CA . SER A 1 81 ? 4.835 15.944 -19.855 1.00 71.25 81 SER A CA 1
ATOM 621 C C . SER A 1 81 ? 4.764 15.181 -21.182 1.00 71.25 81 SER A C 1
ATOM 623 O O . SER A 1 81 ? 4.302 15.736 -22.178 1.00 71.25 81 SER A O 1
ATOM 625 N N . LYS A 1 82 ? 5.199 13.914 -21.226 1.00 69.81 82 LYS A N 1
ATOM 626 C CA . LYS A 1 82 ? 5.213 13.102 -22.450 1.00 69.81 82 LYS A CA 1
ATOM 627 C C . LYS A 1 82 ? 3.957 12.235 -22.533 1.00 69.81 82 LYS A C 1
ATOM 629 O O . LYS A 1 82 ? 3.916 11.082 -22.110 1.00 69.81 82 LYS A O 1
ATOM 634 N N . THR A 1 83 ? 2.911 12.782 -23.143 1.00 63.03 83 THR A N 1
ATOM 635 C CA . THR A 1 83 ? 1.588 12.141 -23.227 1.00 63.03 83 THR A CA 1
ATOM 636 C C . THR A 1 83 ? 1.485 11.005 -24.250 1.00 63.03 83 THR A C 1
ATOM 638 O O . THR A 1 83 ? 0.531 10.234 -24.182 1.00 63.03 83 THR A O 1
ATOM 641 N N . THR A 1 84 ? 2.473 10.803 -25.125 1.00 66.62 84 THR A N 1
ATOM 642 C CA . THR A 1 84 ? 2.403 9.788 -26.199 1.00 66.62 84 THR A CA 1
ATOM 643 C C . THR A 1 84 ? 3.016 8.436 -25.823 1.00 66.62 84 THR A C 1
ATOM 645 O O . THR A 1 84 ? 2.585 7.403 -26.326 1.00 66.62 84 THR A O 1
ATOM 648 N N . HIS A 1 85 ? 4.006 8.404 -24.928 1.00 73.38 85 HIS A N 1
ATOM 649 C CA . HIS A 1 85 ? 4.689 7.156 -24.579 1.00 73.38 85 HIS A CA 1
ATOM 650 C C . HIS A 1 85 ? 3.976 6.469 -23.417 1.00 73.38 85 HIS A C 1
ATOM 652 O O . HIS A 1 85 ? 3.940 6.999 -22.309 1.00 73.38 85 HIS A O 1
ATOM 658 N N . ASN A 1 86 ? 3.377 5.311 -23.688 1.00 79.94 86 ASN A N 1
ATOM 659 C CA . ASN A 1 86 ? 2.760 4.460 -22.676 1.00 79.94 86 ASN A CA 1
ATOM 660 C C . ASN A 1 86 ? 3.681 3.275 -22.401 1.00 79.94 86 ASN A C 1
ATOM 662 O O . ASN A 1 86 ? 4.218 2.669 -23.331 1.00 79.94 86 ASN A O 1
ATOM 666 N N . ILE A 1 87 ? 3.859 2.954 -21.124 1.00 88.31 87 ILE A N 1
ATOM 667 C CA . ILE A 1 87 ? 4.530 1.724 -20.720 1.00 88.31 87 ILE A CA 1
ATOM 668 C C . ILE A 1 87 ? 3.564 0.549 -20.905 1.00 88.31 87 ILE A C 1
ATOM 670 O O . ILE A 1 87 ? 2.378 0.656 -20.590 1.00 88.31 87 ILE A O 1
ATOM 674 N N . SER A 1 88 ? 4.048 -0.567 -21.450 1.00 90.19 88 SER A N 1
ATOM 675 C CA . SER A 1 88 ? 3.265 -1.804 -21.491 1.00 90.19 88 SER A CA 1
ATOM 676 C C . SER A 1 88 ? 3.170 -2.410 -20.089 1.00 90.19 88 SER A C 1
ATOM 678 O O . SER A 1 88 ? 4.056 -2.207 -19.260 1.00 90.19 88 SER A O 1
ATOM 680 N N . LEU A 1 89 ? 2.133 -3.208 -19.821 1.00 89.38 89 LEU A N 1
ATOM 681 C CA . LEU A 1 89 ? 1.986 -3.875 -18.521 1.00 89.38 89 LEU A CA 1
ATOM 682 C C . LEU A 1 89 ? 3.202 -4.756 -18.181 1.00 89.38 89 LEU A C 1
ATOM 684 O O . LEU A 1 89 ? 3.654 -4.771 -17.041 1.00 89.38 89 LEU A O 1
ATOM 688 N N . VAL A 1 90 ? 3.769 -5.443 -19.177 1.00 92.12 90 VAL A N 1
ATOM 689 C CA . VAL A 1 90 ? 4.943 -6.314 -19.002 1.00 92.12 90 VAL A CA 1
ATOM 690 C C . VAL A 1 90 ? 6.170 -5.506 -18.561 1.00 92.12 90 VAL A C 1
ATOM 692 O O . VAL A 1 90 ? 6.818 -5.854 -17.575 1.00 92.12 90 VAL A O 1
ATOM 695 N N . ARG A 1 91 ? 6.444 -4.373 -19.222 1.00 93.31 91 ARG A N 1
ATOM 696 C CA . ARG A 1 91 ? 7.541 -3.473 -18.835 1.00 93.31 91 ARG A CA 1
ATOM 697 C C . ARG A 1 91 ? 7.274 -2.799 -17.490 1.00 93.31 91 ARG A C 1
ATOM 699 O O . ARG A 1 91 ? 8.205 -2.594 -16.724 1.00 93.31 91 ARG A O 1
ATOM 706 N N . PHE A 1 92 ? 6.018 -2.498 -17.162 1.00 93.50 92 PHE A N 1
ATOM 707 C CA . PHE A 1 92 ? 5.656 -1.978 -15.844 1.00 93.50 92 PHE A CA 1
ATOM 708 C C . PHE A 1 92 ? 5.937 -3.002 -14.734 1.00 93.50 92 PHE A C 1
ATOM 710 O O . PHE A 1 92 ? 6.554 -2.653 -13.734 1.00 93.50 92 PHE A O 1
ATOM 717 N N . ILE A 1 93 ? 5.589 -4.280 -14.931 1.00 92.44 93 ILE A N 1
ATOM 718 C CA . ILE A 1 93 ? 5.936 -5.361 -13.991 1.00 92.44 93 ILE A CA 1
ATOM 719 C C . ILE A 1 93 ? 7.454 -5.441 -13.792 1.00 92.44 93 ILE A C 1
ATOM 721 O O . ILE A 1 93 ? 7.917 -5.524 -12.653 1.00 92.44 93 ILE A O 1
ATOM 725 N N . ALA A 1 94 ? 8.227 -5.401 -14.882 1.00 93.50 94 ALA A N 1
ATOM 726 C CA . ALA A 1 94 ? 9.686 -5.408 -14.809 1.00 93.50 94 ALA A CA 1
ATOM 727 C C . ALA A 1 94 ? 10.222 -4.185 -14.047 1.00 93.50 94 ALA A C 1
ATOM 729 O O . ALA A 1 94 ? 11.092 -4.334 -13.195 1.00 93.50 94 ALA A O 1
ATOM 730 N N . PHE A 1 95 ? 9.653 -2.998 -14.277 1.00 95.38 95 PHE A N 1
ATOM 731 C CA . PHE A 1 95 ? 10.006 -1.773 -13.557 1.00 95.38 95 PHE A CA 1
ATOM 732 C C . PHE A 1 95 ? 9.736 -1.880 -12.051 1.00 95.38 95 PHE A C 1
ATOM 734 O O . PHE A 1 95 ? 10.602 -1.543 -11.245 1.00 95.38 95 PHE A O 1
ATOM 741 N N . VAL A 1 96 ? 8.566 -2.387 -11.652 1.00 93.69 96 VAL A N 1
ATOM 742 C CA . VAL A 1 96 ? 8.224 -2.593 -10.234 1.00 93.69 96 VAL A CA 1
ATOM 743 C C . VAL A 1 96 ? 9.199 -3.571 -9.570 1.00 93.69 96 VAL A C 1
ATOM 745 O O . VAL A 1 96 ? 9.630 -3.346 -8.442 1.00 93.69 96 VAL A O 1
ATOM 748 N N . ARG A 1 97 ? 9.585 -4.646 -10.269 1.00 93.06 97 ARG A N 1
ATOM 749 C CA . ARG A 1 97 ? 10.554 -5.631 -9.761 1.00 93.06 97 ARG A CA 1
ATOM 750 C C . ARG A 1 97 ? 11.968 -5.061 -9.648 1.00 93.06 97 ARG A C 1
ATOM 752 O O . ARG A 1 97 ? 12.604 -5.276 -8.625 1.00 93.06 97 ARG A O 1
ATOM 759 N N . ALA A 1 98 ? 12.425 -4.317 -10.654 1.00 93.38 98 ALA A N 1
ATOM 760 C CA . ALA A 1 98 ? 13.738 -3.669 -10.654 1.00 93.38 98 ALA A CA 1
ATOM 761 C C . ALA A 1 98 ? 13.846 -2.600 -9.551 1.00 93.38 98 ALA A C 1
ATOM 763 O O . ALA A 1 98 ? 14.833 -2.516 -8.823 1.00 93.38 98 ALA A O 1
ATOM 764 N N . THR A 1 99 ? 12.798 -1.798 -9.360 1.00 93.31 99 THR A N 1
ATOM 765 C CA . THR A 1 99 ? 12.775 -0.769 -8.305 1.00 93.31 99 THR A CA 1
ATOM 766 C C . THR A 1 99 ? 12.536 -1.341 -6.907 1.00 93.31 99 THR A C 1
ATOM 768 O O . THR A 1 99 ? 12.952 -0.729 -5.929 1.00 93.31 99 THR A O 1
ATOM 771 N N . GLY A 1 100 ? 11.873 -2.497 -6.791 1.00 89.25 100 GLY A N 1
ATOM 772 C CA . GLY A 1 100 ? 11.408 -3.046 -5.511 1.00 89.25 100 GLY A CA 1
ATOM 773 C C . GLY A 1 100 ? 10.199 -2.301 -4.924 1.00 89.25 100 GLY A C 1
ATOM 774 O O . GLY A 1 100 ? 9.714 -2.643 -3.846 1.00 89.25 100 GLY A O 1
ATOM 775 N N . CYS A 1 101 ? 9.675 -1.302 -5.636 1.00 88.38 101 CYS A N 1
ATOM 776 C CA . CYS A 1 101 ? 8.618 -0.404 -5.186 1.00 88.38 101 CYS A CA 1
ATOM 777 C C . CYS A 1 101 ? 7.225 -1.015 -5.416 1.00 88.38 101 CYS A C 1
ATOM 779 O O . CYS A 1 101 ? 6.467 -0.590 -6.288 1.00 88.38 101 CYS A O 1
ATOM 781 N N . LEU A 1 102 ? 6.865 -2.028 -4.622 1.00 83.69 102 LEU A N 1
ATOM 782 C CA . LEU A 1 102 ? 5.609 -2.783 -4.774 1.00 83.69 102 LEU A CA 1
ATOM 783 C C . LEU A 1 102 ? 4.336 -1.950 -4.554 1.00 83.69 102 LEU A C 1
ATOM 785 O O . LEU A 1 102 ? 3.274 -2.314 -5.054 1.00 83.69 102 LEU A O 1
ATOM 789 N N . TRP A 1 103 ? 4.440 -0.807 -3.875 1.00 82.62 103 TRP A N 1
ATOM 790 C CA . TRP A 1 103 ? 3.337 0.137 -3.676 1.00 82.62 103 TRP A CA 1
ATOM 791 C C . TRP A 1 103 ? 2.763 0.691 -4.992 1.00 82.62 103 TRP A C 1
ATOM 793 O O . TRP A 1 103 ? 1.615 1.128 -5.019 1.00 82.62 103 TRP A O 1
ATOM 803 N N . LEU A 1 104 ? 3.512 0.625 -6.099 1.00 88.25 104 LEU A N 1
ATOM 804 C CA . LEU A 1 104 ? 3.031 0.993 -7.435 1.00 88.25 104 LEU A CA 1
ATOM 805 C C . LEU A 1 104 ? 1.795 0.188 -7.863 1.00 88.25 104 LEU A C 1
ATOM 807 O O . LEU A 1 104 ? 0.950 0.699 -8.594 1.00 88.25 104 LEU A O 1
ATOM 811 N N . TRP A 1 105 ? 1.648 -1.044 -7.371 1.00 85.88 105 TRP A N 1
ATOM 812 C CA . TRP A 1 105 ? 0.443 -1.843 -7.584 1.00 85.88 105 TRP A CA 1
ATOM 813 C C . TRP A 1 105 ? -0.784 -1.253 -6.888 1.00 85.88 105 TRP A C 1
ATOM 815 O O . TRP A 1 105 ? -1.872 -1.301 -7.453 1.00 85.88 105 TRP A O 1
ATOM 825 N N . ASP A 1 106 ? -0.624 -0.662 -5.698 1.00 79.44 106 ASP A N 1
ATOM 826 C CA . ASP A 1 106 ? -1.733 0.004 -5.004 1.00 79.44 106 ASP A CA 1
ATOM 827 C C . ASP A 1 106 ? -2.228 1.204 -5.814 1.00 79.44 106 ASP A C 1
ATOM 829 O O . ASP A 1 106 ? -3.432 1.404 -5.928 1.00 79.44 106 ASP A O 1
ATOM 833 N N . VAL A 1 107 ? -1.316 1.940 -6.460 1.00 81.31 107 VAL A N 1
ATOM 834 C CA . VAL A 1 107 ? -1.668 3.080 -7.321 1.00 81.31 107 VAL A CA 1
ATOM 835 C C . VAL A 1 107 ? -2.568 2.653 -8.478 1.00 81.31 107 VAL A C 1
ATOM 837 O O . VAL A 1 107 ? -3.523 3.355 -8.798 1.00 81.31 107 VAL A O 1
ATOM 840 N N . CYS A 1 108 ? -2.290 1.498 -9.085 1.00 81.94 108 CYS A N 1
ATOM 841 C CA . CYS A 1 108 ? -3.098 0.962 -10.178 1.00 81.94 108 CYS A CA 1
ATOM 842 C C . CYS A 1 108 ? -4.464 0.426 -9.727 1.00 81.94 108 CYS A C 1
ATOM 844 O O . CYS A 1 108 ? -5.364 0.319 -10.552 1.00 81.94 108 CYS A O 1
ATOM 846 N N . LEU A 1 109 ? -4.605 0.038 -8.457 1.00 77.50 109 LEU A N 1
ATOM 847 C CA . LEU A 1 109 ? -5.756 -0.717 -7.953 1.00 77.50 109 LEU A CA 1
ATOM 848 C C . LEU A 1 109 ? -6.668 0.094 -7.021 1.00 77.50 109 LEU A C 1
ATOM 850 O O . LEU A 1 109 ? -7.784 -0.338 -6.734 1.00 77.50 109 LEU A O 1
ATOM 854 N N . GLN A 1 110 ? -6.209 1.249 -6.535 1.00 71.31 110 GLN A N 1
ATOM 855 C CA . GLN A 1 110 ? -6.900 2.022 -5.501 1.00 71.31 110 GLN A CA 1
ATOM 856 C C . GLN A 1 110 ? -8.309 2.476 -5.887 1.00 71.31 110 GLN A C 1
ATOM 858 O O . GLN A 1 110 ? -9.192 2.458 -5.028 1.00 71.31 110 GLN A O 1
ATOM 863 N N . ASP A 1 111 ? -8.533 2.822 -7.155 1.00 71.56 111 ASP A N 1
ATOM 864 C CA . ASP A 1 111 ? -9.825 3.335 -7.626 1.00 71.56 111 ASP A CA 1
ATOM 865 C C . ASP A 1 111 ? -10.856 2.213 -7.823 1.00 71.56 111 ASP A C 1
ATOM 867 O O . ASP A 1 111 ? -12.059 2.436 -7.686 1.00 71.56 111 ASP A O 1
ATOM 871 N N . GLU A 1 112 ? -10.389 0.980 -8.038 1.00 68.44 112 GLU A N 1
ATOM 872 C CA . GLU A 1 112 ? -11.217 -0.215 -8.261 1.00 68.44 112 GLU A CA 1
ATOM 873 C C . GLU A 1 112 ? -11.780 -0.809 -6.957 1.00 68.44 112 GLU A C 1
ATOM 875 O O . GLU A 1 112 ? -12.449 -1.842 -6.959 1.00 68.44 112 GLU A O 1
ATOM 880 N N . GLY A 1 113 ? -11.491 -0.193 -5.805 1.00 62.22 113 GLY A N 1
ATOM 881 C CA . GLY A 1 113 ? -11.878 -0.736 -4.502 1.00 62.22 113 GLY A CA 1
ATOM 882 C C . GLY A 1 113 ? -11.043 -1.949 -4.072 1.00 62.22 113 GLY A C 1
ATOM 883 O O . GLY A 1 113 ? -11.375 -2.630 -3.101 1.00 62.22 113 GLY A O 1
ATOM 884 N N . LEU A 1 114 ? -9.945 -2.229 -4.778 1.00 64.06 114 LEU A N 1
ATOM 885 C CA . LEU A 1 114 ? -9.058 -3.344 -4.482 1.00 64.06 114 LEU A CA 1
ATOM 886 C C . LEU A 1 114 ? -7.957 -2.922 -3.501 1.00 64.06 114 LEU A C 1
ATOM 888 O O . LEU A 1 114 ? -7.489 -1.780 -3.474 1.00 64.06 114 LEU A O 1
ATOM 892 N N . LEU A 1 115 ? -7.553 -3.879 -2.667 1.00 63.88 115 LEU A N 1
ATOM 893 C CA . LEU A 1 115 ? -6.508 -3.717 -1.666 1.00 63.88 115 LEU A CA 1
ATOM 894 C C . LEU A 1 115 ? -5.421 -4.756 -1.930 1.00 63.88 115 LEU A C 1
ATOM 896 O O . LEU A 1 115 ? -5.679 -5.955 -1.826 1.00 63.88 115 LEU A O 1
ATOM 900 N N . LEU A 1 116 ? -4.211 -4.306 -2.262 1.00 69.94 116 LEU A N 1
ATOM 901 C CA . LEU A 1 116 ? -3.057 -5.196 -2.276 1.00 69.94 116 LEU A CA 1
ATOM 902 C C . LEU A 1 116 ? -2.594 -5.417 -0.832 1.00 69.94 116 LEU A C 1
ATOM 904 O O . LEU A 1 116 ? -2.413 -4.453 -0.091 1.00 69.94 116 LEU A O 1
ATOM 908 N N . LEU A 1 117 ? -2.411 -6.680 -0.456 1.00 68.88 117 LEU A N 1
ATOM 909 C CA . LEU A 1 117 ? -1.870 -7.089 0.836 1.00 68.88 117 LEU A CA 1
ATOM 910 C C . LEU A 1 117 ? -0.592 -7.882 0.607 1.00 68.88 117 LEU A C 1
ATOM 912 O O . LEU A 1 117 ? -0.586 -8.802 -0.217 1.00 68.88 117 LEU A O 1
ATOM 916 N N . GLN A 1 118 ? 0.472 -7.558 1.340 1.00 66.31 118 GLN A N 1
ATOM 917 C CA . GLN A 1 118 ? 1.750 -8.250 1.206 1.00 66.31 118 GLN A CA 1
ATOM 918 C C . GLN A 1 118 ? 2.177 -8.921 2.513 1.00 66.31 118 GLN A C 1
ATOM 920 O O . GLN A 1 118 ? 2.132 -8.336 3.591 1.00 66.31 118 GLN A O 1
ATOM 925 N N . GLY A 1 119 ? 2.651 -10.166 2.407 1.00 67.62 119 GLY A N 1
ATOM 926 C CA . GLY A 1 119 ? 3.283 -10.871 3.521 1.00 67.62 119 GLY A CA 1
ATOM 927 C C . GLY A 1 119 ? 2.346 -11.043 4.716 1.00 67.62 119 GLY A C 1
ATOM 928 O O . GLY A 1 119 ? 1.286 -11.662 4.601 1.00 67.62 119 GLY A O 1
ATOM 929 N N . GLU A 1 120 ? 2.751 -10.517 5.872 1.00 57.38 120 GLU A N 1
ATOM 930 C CA . GLU A 1 120 ? 1.989 -10.665 7.112 1.00 57.38 120 GLU A CA 1
ATOM 931 C C . GLU A 1 120 ? 0.637 -9.958 7.059 1.00 57.38 120 GLU A C 1
ATOM 933 O O . GLU A 1 120 ? -0.311 -10.474 7.633 1.00 57.38 120 GLU A O 1
ATOM 938 N N . GLU A 1 121 ? 0.486 -8.877 6.289 1.00 62.75 121 GLU A N 1
ATOM 939 C CA . GLU A 1 121 ? -0.796 -8.180 6.115 1.00 62.75 121 GLU A CA 1
ATOM 940 C C . GLU A 1 121 ? -1.881 -9.099 5.539 1.00 62.75 121 GLU A C 1
ATOM 942 O O . GLU A 1 121 ? -3.032 -9.051 5.964 1.00 62.75 121 GLU A O 1
ATOM 947 N N . ALA A 1 122 ? -1.516 -9.984 4.604 1.00 63.00 122 ALA A N 1
ATOM 948 C CA . ALA A 1 122 ? -2.442 -10.951 4.017 1.00 63.00 122 ALA A CA 1
ATOM 949 C C . ALA A 1 122 ? -2.853 -12.035 5.027 1.00 63.00 122 ALA A C 1
ATOM 951 O O . ALA A 1 122 ? -4.010 -12.453 5.060 1.00 63.00 122 ALA A O 1
ATOM 952 N N . ARG A 1 123 ? -1.921 -12.462 5.890 1.00 55.50 123 ARG A N 1
ATOM 953 C CA . ARG A 1 123 ? -2.209 -13.385 7.000 1.00 55.50 123 ARG A CA 1
ATOM 954 C C . ARG A 1 123 ? -3.079 -12.706 8.059 1.00 55.50 123 ARG A C 1
ATOM 956 O O . ARG A 1 123 ? -4.023 -13.301 8.566 1.00 55.50 123 ARG A O 1
ATOM 963 N N . HIS A 1 124 ? -2.779 -11.452 8.357 1.00 59.62 124 HIS A N 1
ATOM 964 C CA . HIS A 1 124 ? -3.523 -10.612 9.276 1.00 59.62 124 HIS A CA 1
ATOM 965 C C . HIS A 1 124 ? -4.932 -10.308 8.768 1.00 59.62 124 HIS A C 1
ATOM 967 O O . HIS A 1 124 ? -5.827 -10.238 9.590 1.00 59.62 124 HIS A O 1
ATOM 973 N N . ALA A 1 125 ? -5.164 -10.246 7.454 1.00 60.62 125 ALA A N 1
ATOM 974 C CA . ALA A 1 125 ? -6.504 -10.124 6.870 1.00 60.62 125 ALA A CA 1
ATOM 975 C C . ALA A 1 125 ? -7.403 -11.335 7.081 1.00 60.62 125 ALA A C 1
ATOM 977 O O . ALA A 1 125 ? -8.625 -11.204 7.136 1.00 60.62 125 ALA A O 1
ATOM 978 N N . GLN A 1 126 ? -6.805 -12.521 7.190 1.00 54.19 126 GLN A N 1
ATOM 979 C CA . GLN A 1 126 ? -7.531 -13.744 7.525 1.00 54.19 126 GLN A CA 1
ATOM 980 C C . GLN A 1 126 ? -7.822 -13.852 9.028 1.00 54.19 126 GLN A C 1
ATOM 982 O O . GLN A 1 126 ? -8.714 -14.604 9.426 1.00 54.19 126 GLN A O 1
ATOM 987 N N . ALA A 1 127 ? -7.085 -13.112 9.859 1.00 56.44 127 ALA A N 1
ATOM 988 C CA . ALA A 1 127 ? -7.273 -13.065 11.298 1.00 56.44 127 ALA A CA 1
ATOM 989 C C . ALA A 1 127 ? -8.104 -11.837 11.706 1.00 56.44 127 ALA A C 1
ATOM 991 O O . ALA A 1 127 ? -8.026 -10.770 11.109 1.00 56.44 127 ALA A O 1
ATOM 992 N N . SER A 1 128 ? -8.900 -11.947 12.766 1.00 63.72 128 SER A N 1
ATOM 993 C CA . SER A 1 128 ? -9.387 -10.742 13.440 1.00 63.72 128 SER A CA 1
ATOM 994 C C . SER A 1 128 ? -8.201 -10.064 14.127 1.00 63.72 128 SER A C 1
ATOM 996 O O . SER A 1 128 ? -7.442 -10.728 14.836 1.00 63.72 128 SER A O 1
ATOM 998 N N . LEU A 1 129 ? -8.014 -8.768 13.881 1.00 71.94 129 LEU A N 1
ATOM 999 C CA . LEU A 1 129 ? -6.947 -7.969 14.478 1.00 71.94 129 LEU A CA 1
ATOM 1000 C C . LEU A 1 129 ? -7.469 -7.149 15.649 1.00 71.94 129 LEU A C 1
ATOM 1002 O O . LEU A 1 129 ? -8.593 -6.663 15.602 1.00 71.94 129 LEU A O 1
ATOM 1006 N N . THR A 1 130 ? -6.614 -6.953 16.647 1.00 75.56 130 THR A N 1
ATOM 1007 C CA . THR A 1 130 ? -6.737 -5.872 17.630 1.00 75.56 130 THR A CA 1
ATOM 1008 C C . THR A 1 130 ? -5.424 -5.109 17.703 1.00 75.56 130 THR A C 1
ATOM 1010 O O . THR A 1 130 ? -4.403 -5.526 17.141 1.00 75.56 130 THR A O 1
ATOM 1013 N N . PHE A 1 131 ? -5.453 -3.996 18.418 1.00 80.06 131 PHE A N 1
ATOM 1014 C CA . PHE A 1 131 ? -4.304 -3.153 18.666 1.00 80.06 131 PHE A CA 1
ATOM 1015 C C . PHE A 1 131 ? -3.930 -3.185 20.148 1.00 80.06 131 PHE A C 1
ATOM 1017 O O . PHE A 1 131 ? -4.772 -3.078 21.037 1.00 80.06 131 PHE A O 1
ATOM 1024 N N . GLY A 1 132 ? -2.640 -3.347 20.407 1.00 82.50 132 GLY A N 1
ATOM 1025 C CA . GLY A 1 132 ? -2.039 -3.275 21.725 1.00 82.50 132 GLY A CA 1
ATOM 1026 C C . GLY A 1 132 ? -1.897 -1.836 22.240 1.00 82.50 132 GLY A C 1
ATOM 1027 O O . GLY A 1 132 ? -2.199 -0.865 21.537 1.00 82.50 132 GLY A O 1
ATOM 1028 N N . PRO A 1 133 ? -1.413 -1.674 23.483 1.00 84.88 133 PRO A N 1
ATOM 1029 C CA . PRO A 1 133 ? -1.272 -0.371 24.137 1.00 84.88 133 PRO A CA 1
ATOM 1030 C C . PRO A 1 133 ? -0.318 0.589 23.408 1.00 84.88 133 PRO A C 1
ATOM 1032 O O . PRO A 1 133 ? -0.415 1.803 23.589 1.00 84.88 133 PRO A O 1
ATOM 1035 N N . GLU A 1 134 ? 0.573 0.076 22.556 1.00 87.25 134 GLU A N 1
ATOM 1036 C CA . GLU A 1 134 ? 1.509 0.863 21.749 1.00 87.25 134 GLU A CA 1
ATOM 1037 C C . GLU A 1 134 ? 0.780 1.835 20.803 1.00 87.25 134 GLU A C 1
ATOM 1039 O O . GLU A 1 134 ? 1.329 2.879 20.446 1.00 87.25 134 GLU A O 1
ATOM 1044 N N . LEU A 1 135 ? -0.490 1.564 20.477 1.00 87.81 135 LEU A N 1
ATOM 1045 C CA . LEU A 1 135 ? -1.323 2.456 19.674 1.00 87.81 135 LEU A CA 1
ATOM 1046 C C . LEU A 1 135 ? -1.527 3.832 20.333 1.00 87.81 135 LEU A C 1
ATOM 1048 O O . LEU A 1 135 ? -1.586 4.850 19.644 1.00 87.81 135 LEU A O 1
ATOM 1052 N N . GLN A 1 136 ? -1.579 3.891 21.667 1.00 85.75 136 GLN A N 1
ATOM 1053 C CA . GLN A 1 136 ? -1.684 5.162 22.392 1.00 85.75 136 GLN A CA 1
ATOM 1054 C C . GLN A 1 136 ? -0.394 5.983 22.283 1.00 85.75 136 GLN A C 1
ATOM 1056 O O . GLN A 1 136 ? -0.444 7.202 22.119 1.00 85.75 136 GLN A O 1
ATOM 1061 N N . ALA A 1 137 ? 0.765 5.316 22.302 1.00 88.62 137 ALA A N 1
ATOM 1062 C CA . ALA A 1 137 ? 2.050 5.969 22.067 1.00 88.62 137 ALA A CA 1
ATOM 1063 C C . ALA A 1 137 ? 2.158 6.482 20.622 1.00 88.62 137 ALA A C 1
ATOM 1065 O O . ALA A 1 137 ? 2.624 7.598 20.396 1.00 88.62 137 ALA A O 1
ATOM 1066 N N . ALA A 1 138 ? 1.663 5.706 19.650 1.00 90.25 138 ALA A N 1
ATOM 1067 C CA . ALA A 1 138 ? 1.583 6.141 18.260 1.00 90.25 138 ALA A CA 1
ATOM 1068 C C . ALA A 1 138 ? 0.727 7.405 18.108 1.00 90.25 138 ALA A C 1
ATOM 1070 O O . ALA A 1 138 ? 1.162 8.365 17.474 1.00 90.25 138 ALA A O 1
ATOM 1071 N N . LYS A 1 139 ? -0.455 7.438 18.738 1.00 89.25 139 LYS A N 1
ATOM 1072 C CA . LYS A 1 139 ? -1.349 8.600 18.711 1.00 89.25 139 LYS A CA 1
ATOM 1073 C C . LYS A 1 139 ? -0.667 9.862 19.244 1.00 89.25 139 LYS A C 1
ATOM 1075 O O . LYS A 1 139 ? -0.745 10.903 18.601 1.00 89.25 139 LYS A O 1
ATOM 1080 N N . ALA A 1 140 ? 0.029 9.764 20.378 1.00 88.88 140 ALA A N 1
ATOM 1081 C CA . ALA A 1 140 ? 0.736 10.900 20.967 1.00 88.88 140 ALA A CA 1
ATOM 1082 C C . ALA A 1 140 ? 1.789 11.485 20.008 1.00 88.88 140 ALA A C 1
ATOM 1084 O O . ALA A 1 140 ? 1.822 12.693 19.790 1.00 88.88 140 ALA A O 1
ATOM 1085 N N . LEU A 1 141 ? 2.589 10.625 19.368 1.00 90.06 141 LEU A N 1
ATOM 1086 C CA . LEU A 1 141 ? 3.598 11.047 18.389 1.00 90.06 141 LEU A CA 1
ATOM 1087 C C . LEU A 1 141 ? 2.976 11.716 17.157 1.00 90.06 141 LEU A C 1
ATOM 1089 O O . LEU A 1 141 ? 3.519 12.690 16.642 1.00 90.06 141 LEU A O 1
ATOM 1093 N N . VAL A 1 142 ? 1.840 11.206 16.678 1.00 87.38 142 VAL A N 1
ATOM 1094 C CA . VAL A 1 142 ? 1.117 11.813 15.555 1.00 87.38 142 VAL A CA 1
ATOM 1095 C C . VAL A 1 142 ? 0.531 13.173 15.933 1.00 87.38 142 VAL A C 1
ATOM 1097 O O . VAL A 1 142 ? 0.625 14.114 15.145 1.00 87.38 142 VAL A O 1
ATOM 1100 N N . ASP A 1 143 ? -0.052 13.301 17.124 1.00 86.19 143 ASP A N 1
ATOM 1101 C CA . ASP A 1 143 ? -0.600 14.570 17.606 1.00 86.19 143 ASP A CA 1
ATOM 1102 C C . ASP A 1 143 ? 0.501 15.643 17.719 1.00 86.19 143 ASP A C 1
ATOM 1104 O O . ASP A 1 143 ? 0.281 16.784 17.304 1.00 86.19 143 ASP A O 1
ATOM 1108 N N . GLU A 1 144 ? 1.702 15.268 18.184 1.00 85.88 144 GLU A N 1
ATOM 1109 C CA . GLU A 1 144 ? 2.895 16.130 18.181 1.00 85.88 144 GLU A CA 1
ATOM 1110 C C . GLU A 1 144 ? 3.281 16.591 16.765 1.00 85.88 144 GLU A C 1
ATOM 1112 O O . GLU A 1 144 ? 3.546 17.776 16.565 1.00 85.88 144 GLU A O 1
ATOM 1117 N N . CYS A 1 145 ? 3.275 15.699 15.765 1.00 85.56 145 CYS A N 1
ATOM 1118 C CA . CYS A 1 145 ? 3.530 16.083 14.368 1.00 85.56 145 CYS A CA 1
ATOM 1119 C C . CYS A 1 145 ? 2.509 17.107 13.864 1.00 85.56 145 CYS A C 1
ATOM 1121 O O . CYS A 1 145 ? 2.862 18.113 13.250 1.00 85.56 145 CYS A O 1
ATOM 1123 N N . LEU A 1 146 ? 1.225 16.838 14.109 1.00 80.69 146 LEU A N 1
ATOM 1124 C CA . LEU A 1 146 ? 0.130 17.649 13.587 1.00 80.69 146 LEU A CA 1
ATOM 1125 C C . LEU A 1 146 ? 0.066 19.038 14.227 1.00 80.69 146 LEU A C 1
ATOM 1127 O O . LEU A 1 146 ? -0.431 19.974 13.596 1.00 80.69 146 LEU A O 1
ATOM 1131 N N . LEU A 1 147 ? 0.506 19.178 15.480 1.00 79.56 147 LEU A N 1
ATOM 1132 C CA . LEU A 1 147 ? 0.613 20.470 16.163 1.00 79.56 147 LEU A CA 1
ATOM 1133 C C . LEU A 1 147 ? 1.530 21.431 15.401 1.00 79.56 147 LEU A C 1
ATOM 1135 O O . LEU A 1 147 ? 1.130 22.568 15.178 1.00 79.56 147 LEU A O 1
ATOM 1139 N N . ASP A 1 148 ? 2.678 20.958 14.919 1.00 76.94 148 ASP A N 1
ATOM 1140 C CA . ASP A 1 148 ? 3.641 21.803 14.202 1.00 76.94 148 ASP A CA 1
ATOM 1141 C C . ASP A 1 148 ? 3.249 22.075 12.744 1.00 76.94 148 ASP A C 1
ATOM 1143 O O . ASP A 1 148 ? 3.633 23.094 12.173 1.00 76.94 148 ASP A O 1
ATOM 1147 N N . TRP A 1 149 ? 2.457 21.199 12.118 1.00 74.69 149 TRP A N 1
ATOM 1148 C CA . TRP A 1 149 ? 2.033 21.350 10.716 1.00 74.69 149 TRP A CA 1
ATOM 1149 C C . TRP A 1 149 ? 0.914 22.392 10.510 1.00 74.69 149 TRP A C 1
ATOM 1151 O O . TRP A 1 149 ? 0.220 22.390 9.491 1.00 74.69 149 TRP A O 1
ATOM 1161 N N . SER A 1 150 ? 0.698 23.292 11.470 1.00 57.56 150 SER A N 1
ATOM 1162 C CA . SER A 1 150 ? -0.510 24.113 11.565 1.00 57.56 150 SER A CA 1
ATOM 1163 C C . SER A 1 150 ? -0.483 25.465 10.841 1.00 57.56 150 SER A C 1
ATOM 1165 O O . SER A 1 150 ? -1.317 26.302 11.178 1.00 57.56 150 SER A O 1
ATOM 1167 N N . SER A 1 151 ? 0.416 25.732 9.886 1.00 55.84 151 SER A N 1
ATOM 1168 C CA . SER A 1 151 ? 0.463 27.074 9.281 1.00 55.84 151 SER A CA 1
ATOM 1169 C C . SER A 1 151 ? -0.457 27.291 8.074 1.00 55.84 151 SER A C 1
ATOM 1171 O O . SER A 1 151 ? -1.149 28.298 8.097 1.00 55.84 151 SER A O 1
ATOM 1173 N N . GLU A 1 152 ? -0.574 26.412 7.065 1.00 54.94 152 GLU A N 1
ATOM 1174 C CA . GLU A 1 152 ? -1.405 26.756 5.876 1.00 54.94 152 GLU A CA 1
ATOM 1175 C C . GLU A 1 152 ? -2.142 25.598 5.157 1.00 54.94 152 GLU A C 1
ATOM 1177 O O . GLU A 1 152 ? -2.925 25.863 4.248 1.00 54.94 152 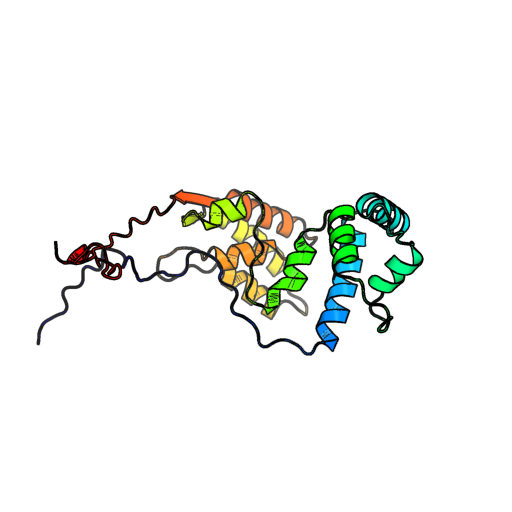GLU A O 1
ATOM 1182 N N . THR A 1 153 ? -1.958 24.314 5.511 1.00 54.56 153 THR A N 1
ATOM 1183 C CA . THR A 1 153 ? -2.506 23.196 4.682 1.00 54.56 153 THR A CA 1
ATOM 1184 C C . THR A 1 153 ? -2.941 21.943 5.467 1.00 54.56 153 THR A C 1
ATOM 1186 O O . THR A 1 153 ? -3.034 20.846 4.921 1.00 54.56 153 THR A O 1
ATOM 1189 N N . GLY A 1 154 ? -3.181 22.076 6.776 1.00 57.56 154 GLY A N 1
ATOM 1190 C CA . GLY A 1 154 ? -3.249 20.929 7.692 1.00 57.56 154 GLY A CA 1
ATOM 1191 C C . GLY A 1 154 ? -4.634 20.493 8.185 1.00 57.56 154 GLY A C 1
ATOM 1192 O O . GLY A 1 154 ? -4.701 19.523 8.936 1.00 57.56 154 GLY A O 1
ATOM 1193 N N . ALA A 1 155 ? -5.732 21.175 7.842 1.00 67.31 155 ALA A N 1
ATOM 1194 C CA . ALA A 1 155 ? -7.038 20.904 8.460 1.00 67.31 155 ALA A CA 1
ATOM 1195 C C . ALA A 1 155 ? -7.652 19.569 7.997 1.00 67.31 155 ALA A C 1
ATOM 1197 O O . ALA A 1 155 ? -8.095 18.760 8.818 1.00 67.31 155 ALA A O 1
ATOM 1198 N N . GLU A 1 156 ? -7.626 19.299 6.695 1.00 68.50 156 GLU A N 1
ATOM 1199 C CA . GLU A 1 156 ? -8.142 18.072 6.087 1.00 68.50 156 GLU A CA 1
ATOM 1200 C C . GLU A 1 156 ? -7.279 16.868 6.481 1.00 68.50 156 GLU A C 1
ATOM 1202 O O . GLU A 1 156 ? -7.807 15.836 6.897 1.00 68.50 156 GLU A O 1
ATOM 1207 N N . LEU A 1 157 ? -5.949 17.021 6.450 1.00 72.00 157 LEU A N 1
ATOM 1208 C CA . LEU A 1 157 ? -5.003 15.993 6.899 1.00 72.00 157 LEU A CA 1
ATOM 1209 C C . LEU A 1 157 ? -5.175 15.674 8.386 1.00 72.00 157 LEU A C 1
ATOM 1211 O O . LEU A 1 157 ? -5.273 14.504 8.751 1.00 72.00 157 LEU A O 1
ATOM 1215 N N . ARG A 1 158 ? -5.292 16.695 9.243 1.00 75.56 158 ARG A N 1
ATOM 1216 C CA . ARG A 1 158 ? -5.579 16.512 10.672 1.00 75.56 158 ARG A CA 1
ATOM 1217 C C . ARG A 1 158 ? -6.889 15.758 10.874 1.00 75.56 158 ARG A C 1
ATOM 1219 O O . ARG A 1 158 ? -6.931 14.856 11.701 1.00 75.56 158 ARG A O 1
ATOM 1226 N N . THR A 1 159 ? -7.924 16.076 10.100 1.00 77.50 159 THR A N 1
ATOM 1227 C CA . THR A 1 159 ? -9.225 15.398 10.191 1.00 77.50 159 THR A CA 1
ATOM 1228 C C . THR A 1 159 ? -9.115 13.921 9.811 1.00 77.50 159 THR A C 1
ATOM 1230 O O . THR A 1 159 ? -9.616 13.063 10.535 1.00 77.50 159 THR A O 1
ATOM 1233 N N . ILE A 1 160 ? -8.422 13.596 8.713 1.00 75.88 160 ILE A N 1
ATOM 1234 C CA . ILE A 1 160 ? -8.189 12.207 8.278 1.00 75.88 160 ILE A CA 1
ATOM 1235 C C . ILE A 1 160 ? -7.444 11.426 9.363 1.00 75.88 160 ILE A C 1
ATOM 1237 O O . ILE A 1 160 ? -7.846 10.322 9.731 1.00 75.88 160 ILE A O 1
ATOM 1241 N N . VAL A 1 161 ? -6.385 12.024 9.901 1.00 79.62 161 VAL A N 1
ATOM 1242 C CA . VAL A 1 161 ? -5.528 11.395 10.902 1.00 79.62 161 VAL A CA 1
ATOM 1243 C C . VAL A 1 161 ? -6.255 11.198 12.233 1.00 79.62 161 VAL A C 1
ATOM 1245 O O . VAL A 1 161 ? -6.232 10.102 12.786 1.00 79.62 161 VAL A O 1
ATOM 1248 N N . GLN A 1 162 ? -6.975 12.207 12.725 1.00 78.56 162 GLN A N 1
ATOM 1249 C CA . GLN A 1 162 ? -7.783 12.092 13.944 1.00 78.56 162 GLN A CA 1
ATOM 1250 C C . GLN A 1 162 ? -8.888 11.043 13.800 1.00 78.56 162 GLN A C 1
ATOM 1252 O O . GLN A 1 162 ? -9.106 10.249 14.713 1.00 78.56 162 GLN A O 1
ATOM 1257 N N . ASN A 1 163 ? -9.543 10.984 12.637 1.00 80.44 163 ASN A N 1
ATOM 1258 C CA . ASN A 1 163 ? -10.556 9.970 12.349 1.00 80.44 163 ASN A CA 1
ATOM 1259 C C . ASN A 1 163 ? -9.988 8.547 12.344 1.00 80.44 163 ASN A C 1
ATOM 1261 O O . ASN A 1 163 ? -10.722 7.599 12.635 1.00 80.44 163 ASN A O 1
ATOM 1265 N N . ALA A 1 164 ? -8.704 8.382 12.023 1.00 80.19 164 ALA A N 1
ATOM 1266 C CA . ALA A 1 164 ? -8.069 7.075 12.020 1.00 80.19 164 ALA A CA 1
ATOM 1267 C C . ALA A 1 164 ? -7.835 6.510 13.425 1.00 80.19 164 ALA A C 1
ATOM 1269 O O . ALA A 1 164 ? -8.050 5.319 13.622 1.00 80.19 164 ALA A O 1
ATOM 1270 N N . PHE A 1 165 ? -7.508 7.360 14.401 1.00 81.62 165 PHE A N 1
ATOM 1271 C CA . PHE A 1 165 ? -7.370 6.968 15.811 1.00 81.62 165 PHE A CA 1
ATOM 1272 C C . PHE A 1 165 ? -8.691 6.975 16.590 1.00 81.62 165 PHE A C 1
ATOM 1274 O O . PHE A 1 165 ? -8.699 6.690 17.788 1.00 81.62 165 PHE A O 1
ATOM 1281 N N . ASN A 1 166 ? -9.803 7.336 15.948 1.00 79.88 166 ASN A N 1
ATOM 1282 C CA . ASN A 1 166 ? -11.087 7.405 16.623 1.00 79.88 166 ASN A CA 1
ATOM 1283 C C . ASN A 1 166 ? -11.651 5.996 16.846 1.00 79.88 166 ASN A C 1
ATOM 1285 O O . ASN A 1 166 ? -11.741 5.202 15.901 1.00 79.88 166 ASN A O 1
ATOM 1289 N N . VAL A 1 167 ? -12.044 5.718 18.088 1.00 69.62 167 VAL A N 1
ATOM 1290 C CA . VAL A 1 167 ? -12.661 4.447 18.477 1.00 69.62 167 VAL A CA 1
ATOM 1291 C C . VAL A 1 167 ? -14.101 4.378 17.973 1.00 69.62 167 VAL A C 1
ATOM 1293 O O . VAL A 1 167 ? -14.811 5.386 17.916 1.00 69.62 167 VAL A O 1
ATOM 1296 N N . ASP A 1 168 ? -14.531 3.193 17.558 1.00 65.12 168 ASP A N 1
ATOM 1297 C CA . ASP A 1 168 ? -15.925 2.924 17.229 1.00 65.12 168 ASP A CA 1
ATOM 1298 C C . ASP A 1 168 ? -16.790 2.781 18.497 1.00 65.12 168 ASP A C 1
ATOM 1300 O O . ASP A 1 168 ? -16.351 2.989 19.632 1.00 65.12 168 ASP A O 1
ATOM 1304 N N . LYS A 1 169 ? -18.071 2.449 18.309 1.00 57.25 169 LYS A N 1
ATOM 1305 C CA . LYS A 1 169 ? -19.026 2.292 19.417 1.00 57.25 169 LYS A CA 1
ATOM 1306 C C . LYS A 1 169 ? -18.675 1.129 20.351 1.00 57.25 169 LYS A C 1
ATOM 1308 O O . LYS A 1 169 ? -19.217 1.074 21.452 1.00 57.25 169 LYS A O 1
ATOM 1313 N N . GLN A 1 170 ? -17.801 0.224 19.921 1.00 56.78 170 GLN A N 1
ATOM 1314 C CA . GLN A 1 170 ? -17.343 -0.941 20.671 1.00 56.78 170 GLN A CA 1
ATOM 1315 C C . GLN A 1 170 ? -15.999 -0.672 21.366 1.00 56.78 170 GLN A C 1
ATOM 1317 O O . GLN A 1 170 ? -15.434 -1.573 21.982 1.00 56.78 170 GLN A O 1
ATOM 1322 N N . ASN A 1 171 ? -15.539 0.588 21.347 1.00 58.97 171 ASN A N 1
ATOM 1323 C CA . ASN A 1 171 ? -14.263 1.032 21.898 1.00 58.97 171 ASN A CA 1
ATOM 1324 C C . ASN A 1 171 ? -13.052 0.375 21.209 1.00 58.97 171 ASN A C 1
ATOM 1326 O O . ASN A 1 171 ? -11.973 0.317 21.801 1.00 58.97 171 ASN A O 1
ATOM 1330 N N . ASP A 1 172 ? -13.226 -0.101 19.973 1.00 68.56 172 ASP A N 1
ATOM 1331 C CA . ASP A 1 172 ? -12.146 -0.658 19.168 1.00 68.56 172 ASP A CA 1
ATOM 1332 C C . ASP A 1 172 ? -11.720 0.337 18.083 1.00 68.56 172 ASP A C 1
ATOM 1334 O O . ASP A 1 172 ? -12.473 1.221 17.659 1.00 68.56 172 ASP A O 1
ATOM 1338 N N . VAL A 1 173 ? -10.464 0.246 17.661 1.00 75.31 173 VAL A N 1
ATOM 1339 C CA . VAL A 1 173 ? -9.932 1.105 16.603 1.00 75.31 173 VAL A CA 1
ATOM 1340 C C . VAL A 1 173 ? -10.046 0.369 15.282 1.00 75.31 173 VAL A C 1
ATOM 1342 O O . VAL A 1 173 ? -9.560 -0.746 15.132 1.00 75.31 173 VAL A O 1
ATOM 1345 N N . SER A 1 174 ? -10.645 1.022 14.285 1.00 74.56 174 SER A N 1
ATOM 1346 C CA . SER A 1 174 ? -10.834 0.425 12.963 1.00 74.56 174 SER A CA 1
ATOM 1347 C C . SER A 1 174 ? -9.488 0.079 12.306 1.00 74.56 174 SER A C 1
ATOM 1349 O O . SER A 1 174 ? -8.744 0.999 11.933 1.00 74.56 174 SER A O 1
ATOM 1351 N N . PRO A 1 175 ? -9.193 -1.213 12.037 1.00 73.88 175 PRO A N 1
ATOM 1352 C CA . PRO A 1 175 ? -7.942 -1.598 11.387 1.00 73.88 175 PRO A CA 1
ATOM 1353 C C . PRO A 1 175 ? -7.785 -0.950 10.017 1.00 73.88 175 PRO A C 1
ATOM 1355 O O . PRO A 1 175 ? -6.697 -0.537 9.624 1.00 73.88 175 PRO A O 1
ATOM 1358 N N . ALA A 1 176 ? -8.907 -0.763 9.323 1.00 71.50 176 ALA A N 1
ATOM 1359 C CA . ALA A 1 176 ? -8.974 -0.109 8.030 1.00 71.50 176 ALA A CA 1
ATOM 1360 C C . ALA A 1 176 ? -8.353 1.284 8.013 1.00 71.50 176 ALA A C 1
ATOM 1362 O O . ALA A 1 176 ? -7.558 1.612 7.128 1.00 71.50 176 ALA A O 1
ATOM 1363 N N . ARG A 1 177 ? -8.718 2.104 8.999 1.00 77.19 177 ARG A N 1
ATOM 1364 C CA . ARG A 1 177 ? -8.234 3.478 9.071 1.00 77.19 177 ARG A CA 1
ATOM 1365 C C . ARG A 1 177 ? -6.781 3.511 9.533 1.00 77.19 177 ARG A C 1
ATOM 1367 O O . ARG A 1 177 ? -6.002 4.277 8.976 1.00 77.19 177 ARG A O 1
ATOM 1374 N N . MET A 1 178 ? -6.385 2.620 10.439 1.00 82.81 178 MET A N 1
ATOM 1375 C CA . MET A 1 178 ? -4.988 2.509 10.865 1.00 82.81 178 MET A CA 1
ATOM 1376 C C . MET A 1 178 ? -4.055 2.105 9.720 1.00 82.81 178 MET A C 1
ATOM 1378 O O . MET A 1 178 ? -3.043 2.767 9.496 1.00 82.81 178 MET A O 1
ATOM 1382 N N . PHE A 1 179 ? -4.423 1.100 8.921 1.00 78.19 179 PHE A N 1
ATOM 1383 C CA . PHE A 1 179 ? -3.642 0.716 7.741 1.00 78.19 179 PHE A CA 1
ATOM 1384 C C . PHE A 1 179 ? -3.598 1.808 6.673 1.00 78.19 179 PHE A C 1
ATOM 1386 O O . PHE A 1 179 ? -2.627 1.888 5.923 1.00 78.19 179 PHE A O 1
ATOM 1393 N N . SER A 1 180 ? -4.618 2.667 6.589 1.00 77.00 180 SER A N 1
ATOM 1394 C CA . SER A 1 180 ? -4.579 3.803 5.666 1.00 77.00 180 SER A CA 1
ATOM 1395 C C . SER A 1 180 ? -3.482 4.810 6.032 1.00 77.00 180 SER A C 1
ATOM 1397 O O . SER A 1 180 ? -2.838 5.340 5.130 1.00 77.00 180 SER A O 1
ATOM 1399 N N . LEU A 1 181 ? -3.197 5.005 7.329 1.00 82.31 181 LEU A N 1
ATOM 1400 C CA . LEU A 1 181 ? -2.136 5.908 7.787 1.00 82.31 181 LEU A CA 1
ATOM 1401 C C . LEU A 1 181 ? -0.743 5.430 7.375 1.00 82.31 181 LEU A C 1
ATOM 1403 O O . LEU A 1 181 ? 0.071 6.232 6.923 1.00 82.31 181 LEU A O 1
ATOM 1407 N N . LEU A 1 182 ? -0.502 4.118 7.460 1.00 80.12 182 LEU A N 1
ATOM 1408 C CA . LEU A 1 182 ? 0.778 3.493 7.109 1.00 80.12 182 LEU A CA 1
ATOM 1409 C C . LEU A 1 182 ? 1.172 3.690 5.636 1.00 80.12 182 LEU A C 1
ATOM 1411 O O . LEU A 1 182 ? 2.335 3.520 5.277 1.00 80.12 182 LEU A O 1
ATOM 1415 N N . ARG A 1 183 ? 0.222 4.068 4.774 1.00 74.69 183 ARG A N 1
ATOM 1416 C CA . ARG A 1 183 ? 0.467 4.317 3.347 1.00 74.69 183 ARG A CA 1
ATOM 1417 C C . ARG A 1 183 ? 1.078 5.687 3.083 1.00 74.69 183 ARG A C 1
ATOM 1419 O O . ARG A 1 183 ? 1.706 5.873 2.042 1.00 74.69 183 ARG A O 1
ATOM 1426 N N . TYR A 1 184 ? 0.901 6.648 3.989 1.00 80.81 184 TYR A N 1
ATOM 1427 C C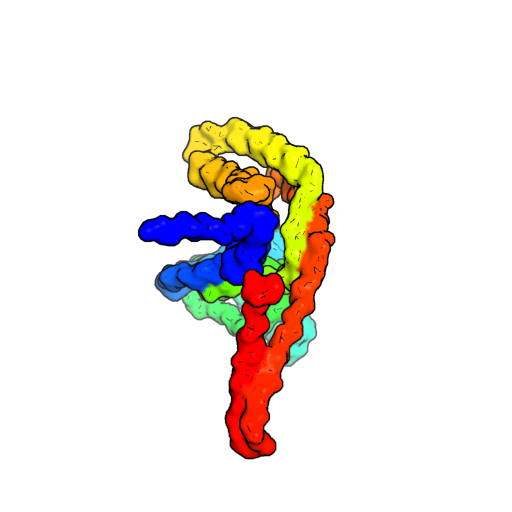A . TYR A 1 184 ? 1.449 7.986 3.805 1.00 80.81 184 TYR A CA 1
ATOM 1428 C C . TYR A 1 184 ? 2.935 8.001 4.140 1.00 80.81 184 TYR A C 1
ATOM 1430 O O . TYR A 1 184 ? 3.357 7.798 5.282 1.00 80.81 184 TYR A O 1
ATOM 1438 N N . ARG A 1 185 ? 3.733 8.287 3.115 1.00 75.00 185 ARG A N 1
ATOM 1439 C CA . ARG A 1 185 ? 5.181 8.420 3.225 1.00 75.00 185 ARG A CA 1
ATOM 1440 C C . ARG A 1 185 ? 5.533 9.857 3.526 1.00 75.00 185 ARG A C 1
ATOM 1442 O O . ARG A 1 185 ? 5.546 10.708 2.643 1.00 75.00 185 ARG A O 1
ATOM 1449 N N . ILE A 1 186 ? 5.760 10.106 4.805 1.00 83.38 186 ILE A N 1
ATOM 1450 C CA . ILE A 1 186 ? 6.102 11.419 5.325 1.00 83.38 186 ILE A CA 1
ATOM 1451 C C . ILE A 1 186 ? 7.479 11.304 5.971 1.00 83.38 186 ILE A C 1
ATOM 1453 O O . ILE A 1 186 ? 7.729 10.401 6.768 1.00 83.38 186 ILE A O 1
ATOM 1457 N N . GLU A 1 187 ? 8.371 12.218 5.597 1.00 82.75 187 GLU A N 1
ATOM 1458 C CA . GLU A 1 187 ? 9.776 12.189 6.005 1.00 82.75 187 GLU A CA 1
ATOM 1459 C C . GLU A 1 187 ? 10.020 12.606 7.461 1.00 82.75 187 GLU A C 1
ATOM 1461 O O . GLU A 1 187 ? 11.121 12.404 7.964 1.00 82.75 187 GLU A O 1
ATOM 1466 N N . ASP A 1 188 ? 9.015 13.154 8.155 1.00 85.69 188 ASP A N 1
ATOM 1467 C CA . ASP A 1 188 ? 9.144 13.553 9.560 1.00 85.69 188 ASP A CA 1
ATOM 1468 C C . ASP A 1 188 ? 9.491 12.333 10.435 1.00 85.69 188 ASP A C 1
ATOM 1470 O O . A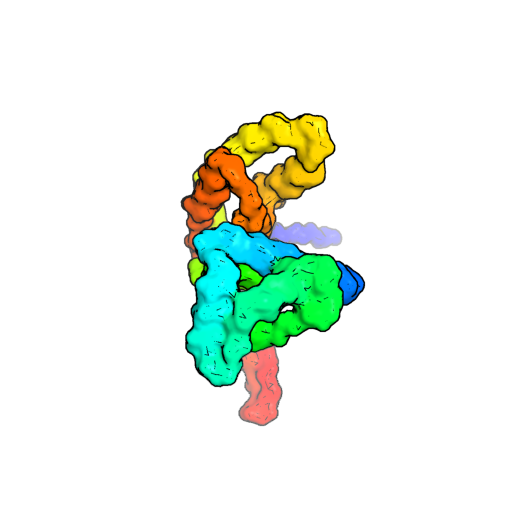SP A 1 188 ? 8.773 11.331 10.476 1.00 85.69 188 ASP A O 1
ATOM 1474 N N . GLU A 1 189 ? 10.605 12.410 11.162 1.00 88.75 189 GLU A N 1
ATOM 1475 C CA . GLU A 1 189 ? 11.087 11.318 12.011 1.00 88.75 189 GLU A CA 1
ATOM 1476 C C . GLU A 1 189 ? 10.085 10.943 13.115 1.00 88.75 189 GLU A C 1
ATOM 1478 O O . GLU A 1 189 ? 9.978 9.778 13.507 1.00 88.75 189 GLU A O 1
ATOM 1483 N N . ARG A 1 190 ? 9.283 11.894 13.607 1.00 89.00 190 ARG A N 1
ATOM 1484 C CA . ARG A 1 190 ? 8.205 11.607 14.563 1.00 89.00 190 ARG A CA 1
ATOM 1485 C C . ARG A 1 190 ? 7.083 10.815 13.898 1.00 89.00 190 ARG A C 1
ATOM 1487 O O . ARG A 1 190 ? 6.595 9.868 14.512 1.00 89.00 190 ARG A O 1
ATOM 1494 N N . TRP A 1 191 ? 6.751 11.122 12.641 1.00 89.12 191 TRP A N 1
ATOM 1495 C CA . TRP A 1 191 ? 5.799 10.336 11.851 1.00 89.12 191 TRP A CA 1
ATOM 1496 C C . TRP A 1 191 ? 6.299 8.906 11.649 1.00 89.12 191 TRP A C 1
ATOM 1498 O O . TRP A 1 191 ? 5.567 7.960 11.930 1.00 89.12 191 TRP A O 1
ATOM 1508 N N . LYS A 1 192 ? 7.566 8.726 11.257 1.00 90.12 192 LYS A N 1
ATOM 1509 C CA . LYS A 1 192 ? 8.175 7.393 11.098 1.00 90.12 192 LYS A CA 1
ATOM 1510 C C . LYS A 1 192 ? 8.119 6.582 12.395 1.00 90.12 192 LYS A C 1
ATOM 1512 O O . LYS A 1 192 ? 7.709 5.421 12.376 1.00 90.12 192 LYS A O 1
ATOM 1517 N N . ARG A 1 193 ? 8.460 7.197 13.536 1.00 90.31 193 ARG A N 1
ATOM 1518 C CA . ARG A 1 193 ? 8.337 6.557 14.861 1.00 90.31 193 ARG A CA 1
ATOM 1519 C C . ARG A 1 193 ? 6.890 6.206 15.199 1.00 90.31 193 ARG A C 1
ATOM 1521 O O . ARG A 1 193 ? 6.645 5.125 15.727 1.00 90.31 193 ARG A O 1
ATOM 1528 N N . ALA A 1 194 ? 5.942 7.081 14.875 1.00 90.94 194 ALA A N 1
ATOM 1529 C CA . ALA A 1 194 ? 4.529 6.827 15.104 1.00 90.94 194 ALA A CA 1
ATOM 1530 C C . ALA A 1 194 ? 4.015 5.651 14.266 1.00 90.94 194 ALA A C 1
ATOM 1532 O O . ALA A 1 194 ? 3.382 4.751 14.807 1.00 90.94 194 ALA A O 1
ATOM 1533 N N . MET A 1 195 ? 4.340 5.611 12.971 1.00 92.00 195 MET A N 1
ATOM 1534 C CA . MET A 1 195 ? 3.969 4.506 12.081 1.00 92.00 195 MET A CA 1
ATOM 1535 C C . MET A 1 195 ? 4.605 3.192 12.534 1.00 92.00 195 MET A C 1
ATOM 1537 O O . MET A 1 195 ? 3.946 2.155 12.521 1.00 92.00 195 MET A O 1
ATOM 1541 N N . LYS A 1 196 ? 5.848 3.233 13.032 1.00 88.44 196 LYS A N 1
ATOM 1542 C CA . LYS A 1 196 ? 6.468 2.068 13.666 1.00 88.44 196 LYS A CA 1
ATOM 1543 C C . LYS A 1 196 ? 5.665 1.597 14.884 1.00 88.44 196 LYS A C 1
ATOM 1545 O O . LYS A 1 196 ? 5.387 0.410 14.988 1.00 88.44 196 LYS A O 1
ATOM 1550 N N . ALA A 1 197 ? 5.257 2.505 15.771 1.00 90.06 197 ALA A N 1
ATOM 1551 C CA . ALA A 1 197 ? 4.454 2.164 16.945 1.00 90.06 197 ALA A CA 1
ATOM 1552 C C . ALA A 1 197 ? 3.062 1.611 16.576 1.00 90.06 197 ALA A C 1
ATOM 1554 O O . ALA A 1 197 ? 2.586 0.685 17.228 1.00 90.06 197 ALA A O 1
ATOM 1555 N N . VAL A 1 198 ? 2.434 2.111 15.500 1.00 87.44 198 VAL A N 1
ATOM 1556 C CA . VAL A 1 198 ? 1.206 1.517 14.940 1.00 87.44 198 VAL A CA 1
ATOM 1557 C C . VAL A 1 198 ? 1.462 0.069 14.532 1.00 87.44 198 VAL A C 1
ATOM 1559 O O . VAL A 1 198 ? 0.733 -0.816 14.971 1.00 87.44 198 VAL A O 1
ATOM 156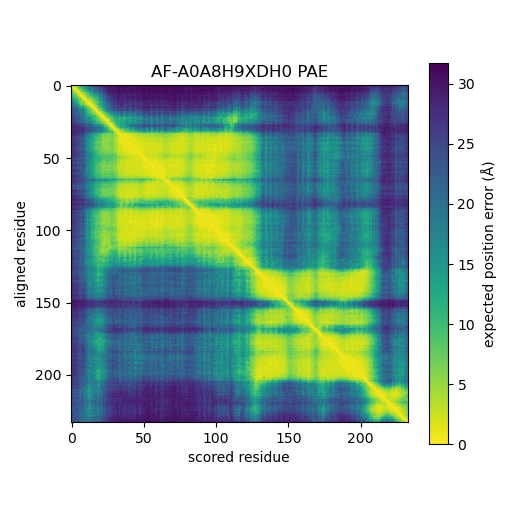2 N N . THR A 1 199 ? 2.506 -0.193 13.747 1.00 83.75 199 THR A N 1
ATOM 1563 C CA . THR A 1 199 ? 2.854 -1.555 13.316 1.00 83.75 199 THR A CA 1
ATOM 1564 C C . THR A 1 199 ? 3.154 -2.467 14.506 1.00 83.75 199 THR A C 1
ATOM 1566 O O . THR A 1 199 ? 2.615 -3.569 14.588 1.00 83.75 199 THR A O 1
ATOM 1569 N N . ASP A 1 200 ? 3.936 -1.983 15.474 1.00 85.50 200 ASP A N 1
ATOM 1570 C CA . ASP A 1 200 ? 4.287 -2.717 16.694 1.00 85.50 200 ASP A CA 1
ATOM 1571 C C . ASP A 1 200 ? 3.061 -3.011 17.580 1.00 85.50 200 ASP A C 1
ATOM 1573 O O . ASP A 1 200 ? 3.125 -3.905 18.424 1.00 85.50 200 ASP A O 1
ATOM 1577 N N . SER A 1 201 ? 1.946 -2.292 17.406 1.00 86.69 201 SER A N 1
ATOM 1578 C CA . SER A 1 201 ? 0.706 -2.504 18.163 1.00 86.69 201 SER A CA 1
ATOM 1579 C C . SER A 1 201 ? -0.184 -3.612 17.589 1.00 86.69 201 SER A C 1
ATOM 1581 O O . SER A 1 201 ? -1.077 -4.085 18.282 1.00 86.69 201 SER A O 1
ATOM 1583 N N . ILE A 1 202 ? 0.034 -4.082 16.359 1.00 83.44 202 ILE A N 1
ATOM 1584 C CA . ILE A 1 202 ? -0.873 -5.045 15.713 1.00 83.44 202 ILE A CA 1
ATOM 1585 C C . ILE A 1 202 ? -0.806 -6.410 16.419 1.00 83.44 202 ILE A C 1
ATOM 1587 O O . ILE A 1 202 ? 0.273 -6.967 16.638 1.00 83.44 202 ILE A O 1
ATOM 1591 N N . ARG A 1 203 ? -1.963 -6.975 16.786 1.00 75.69 203 ARG A N 1
ATOM 1592 C CA . ARG A 1 203 ? -2.079 -8.299 17.420 1.00 75.69 203 ARG A CA 1
ATOM 1593 C C . ARG A 1 203 ? -3.128 -9.155 16.695 1.00 75.69 203 ARG A C 1
ATOM 1595 O O . ARG A 1 203 ? -4.262 -8.705 16.530 1.00 75.69 203 ARG A O 1
ATOM 1602 N N . PRO A 1 204 ? -2.807 -10.398 16.292 1.00 69.06 204 PRO A N 1
ATOM 1603 C CA . PRO A 1 204 ? -3.812 -11.338 15.807 1.00 69.06 204 PRO A CA 1
ATOM 1604 C C . PRO A 1 204 ? -4.623 -11.898 16.989 1.00 69.06 204 PRO A C 1
ATOM 1606 O O . PRO A 1 204 ? -4.051 -12.473 17.911 1.00 69.06 204 PRO A O 1
ATOM 1609 N N . ILE A 1 205 ? -5.949 -11.748 16.963 1.00 68.56 205 ILE A N 1
ATOM 1610 C CA . ILE A 1 205 ? -6.864 -12.295 17.985 1.00 68.56 205 ILE A CA 1
ATOM 1611 C C . ILE A 1 205 ? -7.294 -13.728 17.638 1.00 68.56 205 ILE A C 1
ATOM 1613 O O . ILE A 1 205 ? -7.578 -14.524 18.527 1.00 68.56 205 ILE A O 1
ATOM 1617 N N . GLY A 1 206 ? -7.326 -14.088 16.353 1.00 56.91 206 GLY A N 1
ATOM 1618 C CA . GLY A 1 206 ? -7.645 -15.451 15.923 1.00 56.91 206 GLY A CA 1
ATOM 1619 C C . GLY A 1 206 ? -8.104 -15.543 14.473 1.00 56.91 206 GLY A C 1
ATOM 1620 O O . GLY A 1 206 ? -8.422 -14.534 13.848 1.00 56.91 206 GLY A O 1
ATOM 1621 N N . THR A 1 207 ? -8.144 -16.760 13.938 1.00 50.06 207 THR A N 1
ATOM 1622 C CA . THR A 1 207 ? -8.709 -17.086 12.622 1.00 50.06 207 THR A CA 1
ATOM 1623 C C . THR A 1 207 ? -10.152 -17.557 12.788 1.00 50.06 207 THR A C 1
ATOM 1625 O O . THR A 1 207 ? -10.460 -18.327 13.696 1.00 50.06 207 THR A O 1
ATOM 1628 N N . LYS A 1 208 ? -11.065 -17.103 11.922 1.00 54.62 208 LYS A N 1
ATOM 1629 C CA . LYS A 1 208 ? -12.452 -17.594 11.925 1.00 54.62 208 LYS A CA 1
ATOM 1630 C C . LYS A 1 208 ? -12.567 -18.792 10.980 1.00 54.62 208 LYS A C 1
ATOM 1632 O O . LYS A 1 208 ? -12.600 -18.616 9.764 1.00 54.62 208 LYS A O 1
ATOM 1637 N N . GLU A 1 209 ? -12.625 -20.005 11.524 1.00 41.84 209 GLU A N 1
ATOM 1638 C CA . GLU A 1 209 ? -12.989 -21.200 10.754 1.00 41.84 209 GLU A CA 1
ATOM 1639 C C . GLU A 1 209 ? -14.516 -21.308 10.660 1.00 41.84 209 GLU A C 1
ATOM 1641 O O . GLU A 1 209 ? -15.214 -21.393 11.669 1.00 41.84 209 GLU A O 1
ATOM 1646 N N . TYR A 1 210 ? -15.047 -21.287 9.436 1.00 53.75 210 TYR A N 1
ATOM 1647 C CA . TYR A 1 210 ? -16.481 -21.418 9.185 1.00 53.75 210 TYR A CA 1
ATOM 1648 C C . TYR A 1 210 ? -16.800 -22.807 8.633 1.00 53.75 210 TYR A C 1
ATOM 1650 O O . TYR A 1 210 ? -16.393 -23.151 7.523 1.00 53.75 210 TYR A O 1
ATOM 1658 N N . PHE A 1 211 ? -17.612 -23.576 9.357 1.00 58.88 211 PHE A N 1
ATOM 1659 C CA . PHE A 1 211 ? -18.209 -24.802 8.831 1.00 58.88 211 PHE A CA 1
ATOM 1660 C C . PHE A 1 211 ? -19.530 -24.475 8.127 1.00 58.88 211 PHE A C 1
ATOM 1662 O O . PHE A 1 211 ? -20.457 -23.945 8.738 1.00 58.88 211 PHE A O 1
ATOM 1669 N N . ARG A 1 212 ? -19.635 -24.792 6.829 1.00 68.31 212 ARG A N 1
ATOM 1670 C CA . ARG A 1 212 ? -20.896 -24.704 6.074 1.00 68.31 212 ARG A CA 1
ATOM 1671 C C . ARG A 1 212 ? -21.482 -26.091 5.874 1.00 68.31 212 ARG A C 1
ATOM 1673 O O . ARG A 1 212 ? -20.964 -26.884 5.088 1.00 68.31 212 ARG A O 1
ATOM 1680 N N . PHE A 1 213 ? -22.599 -26.357 6.534 1.00 76.25 213 PHE A N 1
ATOM 1681 C CA . PHE A 1 213 ? -23.333 -27.601 6.357 1.00 76.25 213 PHE A CA 1
ATOM 1682 C C . PHE A 1 213 ? -24.280 -27.479 5.169 1.00 76.25 213 PHE A C 1
ATOM 1684 O O . PHE A 1 213 ? -25.043 -26.521 5.055 1.00 76.25 213 PHE A O 1
ATOM 1691 N N . HIS A 1 214 ? -24.231 -28.464 4.281 1.00 80.31 214 HIS A N 1
ATOM 1692 C CA . HIS A 1 214 ? -25.152 -28.572 3.161 1.00 80.31 214 HIS A CA 1
ATOM 1693 C C . HIS A 1 214 ? -25.905 -29.891 3.264 1.00 80.31 214 HIS A C 1
ATOM 1695 O O . HIS A 1 214 ? -25.332 -30.917 3.633 1.00 80.31 214 HIS A O 1
ATOM 1701 N N . ARG A 1 215 ? -27.186 -29.878 2.898 1.00 82.75 215 ARG A N 1
ATOM 1702 C CA . ARG A 1 215 ? -28.004 -31.085 2.763 1.00 82.75 215 ARG A CA 1
ATOM 1703 C C . ARG A 1 215 ? -28.577 -31.174 1.357 1.00 82.75 215 ARG A C 1
ATOM 1705 O O . ARG A 1 215 ? -28.869 -30.156 0.740 1.00 82.75 215 ARG A O 1
ATOM 1712 N N . ARG A 1 216 ? -28.776 -32.388 0.858 1.00 85.44 216 ARG A N 1
ATOM 1713 C CA . ARG A 1 216 ? -29.513 -32.651 -0.384 1.00 85.44 216 ARG A CA 1
ATOM 1714 C C . ARG A 1 216 ? -30.487 -33.796 -0.150 1.00 85.44 216 ARG A C 1
ATOM 1716 O O . ARG A 1 216 ? -30.179 -34.709 0.609 1.00 85.44 216 ARG A O 1
ATOM 1723 N N . ALA A 1 217 ? -31.654 -33.730 -0.784 1.00 83.69 217 ALA A N 1
ATOM 1724 C CA . ALA A 1 217 ? -32.709 -34.727 -0.601 1.00 83.69 217 ALA A CA 1
ATOM 1725 C C . ALA A 1 217 ? -32.404 -36.065 -1.302 1.00 83.69 217 ALA A C 1
ATOM 1727 O O . ALA A 1 217 ? -32.863 -37.114 -0.866 1.00 83.69 217 ALA A O 1
ATOM 1728 N N . SER A 1 218 ? -31.618 -36.038 -2.381 1.00 84.12 218 SER A N 1
ATOM 1729 C CA . SER A 1 218 ? -31.196 -37.215 -3.144 1.00 84.12 218 SER A CA 1
ATOM 1730 C C . SER A 1 218 ? -29.818 -36.978 -3.765 1.00 84.12 218 SER A C 1
ATOM 1732 O O . SER A 1 218 ? -29.305 -35.858 -3.759 1.00 84.12 218 SER A O 1
ATOM 1734 N N . THR A 1 219 ? -29.204 -38.021 -4.325 1.00 80.19 219 THR A N 1
ATOM 1735 C CA . THR A 1 219 ? -27.887 -37.938 -4.980 1.00 80.19 219 THR A CA 1
ATOM 1736 C C . THR A 1 219 ? -27.853 -36.995 -6.184 1.00 80.19 219 THR A C 1
ATOM 1738 O O . THR A 1 219 ? -26.789 -36.460 -6.491 1.00 80.19 219 THR A O 1
ATOM 1741 N N . SER A 1 220 ? -28.996 -36.761 -6.829 1.00 83.88 220 SER A N 1
ATOM 1742 C CA . SER A 1 220 ? -29.153 -35.882 -7.993 1.00 83.88 220 SER A CA 1
ATOM 1743 C C . SER A 1 220 ? -29.719 -34.494 -7.662 1.00 83.88 220 SER A C 1
ATOM 1745 O O . SER A 1 220 ? -29.760 -33.636 -8.540 1.00 83.88 220 SER A O 1
ATOM 1747 N N . ALA A 1 221 ? -30.149 -34.246 -6.421 1.00 83.25 221 ALA A N 1
ATOM 1748 C CA . ALA A 1 221 ? -30.703 -32.957 -6.008 1.00 83.25 221 ALA A CA 1
ATOM 1749 C C . ALA A 1 221 ? -29.607 -31.907 -5.718 1.00 83.25 221 ALA A C 1
ATOM 1751 O O . ALA A 1 221 ? -28.507 -32.269 -5.281 1.00 83.25 221 ALA A O 1
ATOM 1752 N N . PRO A 1 222 ? -29.904 -30.603 -5.899 1.00 74.94 222 PRO A N 1
ATOM 1753 C CA . PRO A 1 222 ? -28.977 -29.530 -5.556 1.00 74.94 222 PRO A CA 1
ATOM 1754 C C . PRO A 1 222 ? -28.728 -29.460 -4.043 1.00 74.94 222 PRO A C 1
ATOM 1756 O O . PRO A 1 222 ? -29.609 -29.747 -3.228 1.00 74.94 222 PRO A O 1
ATOM 1759 N N . TRP A 1 223 ? -27.516 -29.051 -3.670 1.00 77.38 223 TRP A N 1
ATOM 1760 C CA . TRP A 1 223 ? -27.144 -28.798 -2.281 1.00 77.38 223 TRP A CA 1
ATOM 1761 C C . TRP A 1 223 ? -27.876 -27.567 -1.740 1.00 77.38 223 TRP A C 1
ATOM 1763 O O . TRP A 1 223 ? -27.805 -26.487 -2.319 1.00 77.38 223 TRP A O 1
ATOM 1773 N N . GLN A 1 224 ? -28.555 -27.728 -0.609 1.00 77.56 224 GLN A N 1
ATOM 1774 C CA . GLN A 1 224 ? -29.201 -26.655 0.138 1.00 77.56 224 GLN A CA 1
ATOM 1775 C C . GLN A 1 224 ? -28.372 -26.337 1.380 1.00 77.56 224 GLN A C 1
ATOM 1777 O O . GLN A 1 224 ? -28.021 -27.242 2.142 1.00 77.56 224 GLN A O 1
ATOM 1782 N N . LEU A 1 225 ? -28.065 -25.056 1.582 1.00 73.88 225 LEU A N 1
ATOM 1783 C CA . LEU A 1 225 ? -27.380 -24.584 2.780 1.00 73.88 225 LEU A CA 1
ATOM 1784 C C . LEU A 1 225 ? -28.264 -24.826 4.010 1.00 73.88 225 LEU A C 1
ATOM 1786 O O . LEU A 1 225 ? -29.450 -24.494 4.007 1.00 73.88 225 LEU A O 1
ATOM 1790 N N . VAL A 1 226 ? -27.682 -25.402 5.057 1.00 82.62 226 VAL A N 1
ATOM 1791 C CA . VAL A 1 226 ? -28.327 -25.531 6.363 1.00 82.62 226 VAL A CA 1
ATOM 1792 C C . VAL A 1 226 ? -27.929 -24.320 7.196 1.00 82.62 226 VAL A C 1
ATOM 1794 O O . VAL A 1 226 ? -26.785 -24.212 7.634 1.00 82.62 226 VAL A O 1
ATOM 1797 N N . THR A 1 227 ? -28.872 -23.405 7.407 1.00 74.62 227 THR A N 1
ATOM 1798 C CA . THR A 1 227 ? -28.699 -22.306 8.360 1.00 74.62 227 THR A CA 1
ATOM 1799 C C . THR A 1 227 ? -28.806 -22.878 9.769 1.00 74.62 227 THR A C 1
ATOM 1801 O O . THR A 1 227 ? -29.859 -23.392 10.145 1.00 74.62 227 THR A O 1
ATOM 1804 N N . ILE A 1 228 ? -27.713 -22.831 10.530 1.00 66.38 228 ILE A N 1
ATOM 1805 C CA . ILE A 1 228 ? -27.731 -23.168 11.955 1.00 66.38 228 ILE A CA 1
ATOM 1806 C C . ILE A 1 228 ? -28.063 -21.886 12.708 1.00 66.38 228 ILE A C 1
ATOM 1808 O O . ILE A 1 228 ? -27.261 -20.955 12.732 1.00 66.38 228 ILE A O 1
ATOM 1812 N N . ASP A 1 229 ? -29.252 -21.846 13.298 1.00 65.88 229 ASP A N 1
ATOM 1813 C CA . ASP A 1 229 ? -29.624 -20.806 14.247 1.00 65.88 229 ASP A CA 1
ATOM 1814 C C . ASP A 1 229 ? -29.100 -21.202 15.633 1.00 65.88 229 ASP A C 1
ATOM 1816 O O . ASP A 1 229 ? -29.673 -22.052 16.312 1.00 65.88 229 ASP A O 1
ATOM 1820 N N . LEU A 1 230 ? -27.959 -20.628 16.018 1.00 54.75 230 LEU A N 1
ATOM 1821 C CA . LEU A 1 230 ? -27.334 -20.859 17.324 1.00 54.75 230 LEU A CA 1
ATOM 1822 C C . LEU A 1 230 ? -28.090 -20.165 18.470 1.00 54.75 230 LEU A C 1
ATOM 1824 O O . LEU A 1 230 ? -27.870 -20.521 19.622 1.00 54.75 230 LEU A O 1
ATOM 1828 N N . ALA A 1 231 ? -28.962 -19.192 18.179 1.00 45.91 231 ALA A N 1
ATOM 1829 C CA . ALA A 1 231 ? -29.689 -18.424 19.192 1.00 45.91 231 ALA A CA 1
ATOM 1830 C C . ALA A 1 231 ? -31.005 -19.094 19.630 1.00 45.91 231 ALA A C 1
ATOM 1832 O O . ALA A 1 231 ? -31.567 -18.729 20.660 1.00 45.91 231 ALA A O 1
ATOM 1833 N N . ALA A 1 232 ? -31.500 -20.062 18.855 1.00 50.28 232 ALA A N 1
ATOM 1834 C CA . ALA A 1 232 ? -32.714 -20.823 19.152 1.00 50.28 232 ALA A CA 1
ATOM 1835 C C . ALA A 1 232 ? -32.470 -22.112 19.971 1.00 50.28 232 ALA A C 1
ATOM 1837 O O . ALA A 1 232 ? -33.423 -22.860 20.206 1.00 50.28 232 ALA A O 1
ATOM 1838 N N . ALA A 1 233 ? -31.217 -22.384 20.359 1.00 48.50 233 ALA A N 1
ATOM 1839 C CA . ALA A 1 233 ? -30.800 -23.558 21.132 1.00 48.50 233 ALA A CA 1
ATOM 1840 C C . ALA A 1 233 ? -30.840 -23.323 22.650 1.00 48.50 233 ALA A C 1
ATOM 1842 O O . ALA A 1 233 ? -30.518 -22.198 23.094 1.00 48.50 233 ALA A O 1
#